Protein AF-A0A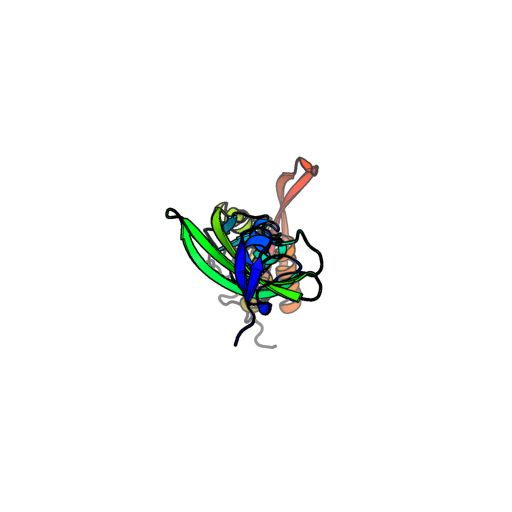2H9L4Y7-F1 (afdb_monomer_lite)

Structure (mmCIF, N/CA/C/O backbone):
data_AF-A0A2H9L4Y7-F1
#
_entry.id   AF-A0A2H9L4Y7-F1
#
loop_
_atom_site.group_PDB
_atom_site.id
_atom_site.type_symbol
_atom_site.label_atom_id
_atom_site.label_alt_id
_atom_site.label_comp_id
_atom_site.label_asym_id
_atom_site.label_entity_id
_atom_site.label_seq_id
_atom_site.pdbx_PDB_ins_code
_atom_site.Cartn_x
_atom_site.Ca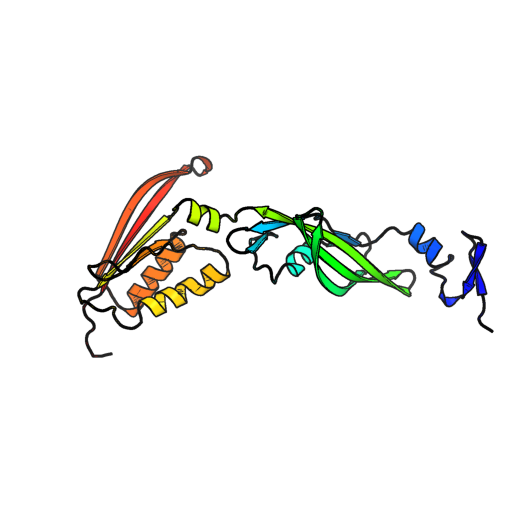rtn_y
_atom_site.Cartn_z
_atom_site.occupancy
_atom_site.B_iso_or_equiv
_atom_site.auth_seq_id
_atom_site.auth_comp_id
_atom_site.auth_asym_id
_atom_site.auth_atom_id
_atom_site.pdbx_PDB_model_num
ATOM 1 N N . MET A 1 1 ? 30.741 -22.843 -44.529 1.00 59.88 1 MET A N 1
ATOM 2 C CA . MET A 1 1 ? 31.015 -21.386 -44.578 1.00 59.88 1 MET A CA 1
ATOM 3 C C . MET A 1 1 ? 29.769 -20.629 -44.146 1.00 59.88 1 MET A C 1
ATOM 5 O O . MET A 1 1 ? 28.699 -20.921 -44.660 1.00 59.88 1 MET A O 1
ATOM 9 N N . VAL A 1 2 ? 29.876 -19.690 -43.203 1.00 67.56 2 VAL A N 1
ATOM 10 C CA . VAL A 1 2 ? 28.737 -18.842 -42.809 1.00 67.56 2 VAL A CA 1
ATOM 11 C C . VAL A 1 2 ? 28.641 -17.668 -43.782 1.00 67.56 2 VAL A C 1
ATOM 13 O O . VAL A 1 2 ? 29.584 -16.885 -43.880 1.00 67.56 2 VAL A O 1
ATOM 16 N N . LEU A 1 3 ? 27.518 -17.545 -44.498 1.00 79.19 3 LEU A N 1
ATOM 17 C CA . LEU A 1 3 ? 27.291 -16.465 -45.461 1.00 79.19 3 LEU A CA 1
ATOM 18 C C . LEU A 1 3 ? 27.195 -15.113 -44.732 1.00 79.19 3 LEU A C 1
ATOM 20 O O . LEU A 1 3 ? 26.250 -14.864 -43.973 1.00 79.19 3 LEU A O 1
ATOM 24 N N . LYS A 1 4 ? 28.181 -14.244 -44.968 1.00 85.94 4 LYS A N 1
ATOM 25 C CA . LYS A 1 4 ? 28.197 -12.860 -44.483 1.00 85.94 4 LYS A CA 1
ATOM 26 C C . LYS A 1 4 ? 27.732 -11.916 -45.590 1.00 85.94 4 LYS A C 1
ATOM 28 O O . LYS A 1 4 ? 28.117 -12.076 -46.742 1.00 85.94 4 LYS A O 1
ATOM 33 N N . LEU A 1 5 ? 26.912 -10.937 -45.227 1.00 88.19 5 LEU A N 1
ATOM 34 C CA . LEU A 1 5 ? 26.412 -9.881 -46.102 1.00 88.19 5 LEU A CA 1
ATOM 35 C C . LEU A 1 5 ? 26.849 -8.523 -45.549 1.00 88.19 5 LEU A C 1
ATOM 37 O O . LEU A 1 5 ? 26.953 -8.338 -44.334 1.00 88.19 5 LEU A O 1
ATOM 41 N N . MET A 1 6 ? 27.102 -7.570 -46.441 1.00 92.38 6 MET A N 1
ATOM 42 C CA . MET A 1 6 ? 27.439 -6.201 -46.063 1.00 92.38 6 MET A CA 1
ATOM 43 C C . MET A 1 6 ? 26.166 -5.423 -45.702 1.00 92.38 6 MET A C 1
ATOM 45 O O . MET A 1 6 ? 25.192 -5.430 -46.450 1.00 92.38 6 MET A O 1
ATOM 49 N N . CYS A 1 7 ? 26.158 -4.756 -44.547 1.00 91.88 7 CYS A N 1
ATOM 50 C CA . CYS A 1 7 ? 25.057 -3.884 -44.146 1.00 91.88 7 CYS A CA 1
ATOM 51 C C . CYS A 1 7 ? 25.077 -2.583 -44.971 1.00 91.88 7 CYS A C 1
ATOM 53 O O . CYS A 1 7 ? 26.073 -1.862 -44.896 1.00 91.88 7 CYS A O 1
ATOM 55 N N . PRO A 1 8 ? 23.987 -2.206 -45.666 1.00 91.88 8 PRO A N 1
ATOM 56 C CA . PRO A 1 8 ? 23.965 -1.006 -46.508 1.00 91.88 8 PRO A CA 1
ATOM 57 C C . PRO A 1 8 ? 24.024 0.312 -45.717 1.00 91.88 8 PRO A C 1
ATOM 59 O O . PRO A 1 8 ? 24.342 1.344 -46.293 1.00 91.88 8 PRO A O 1
ATOM 62 N N . LYS A 1 9 ? 23.734 0.302 -44.405 1.00 90.88 9 LYS A N 1
ATOM 63 C CA . LYS A 1 9 ? 23.772 1.511 -43.558 1.00 90.88 9 LYS A CA 1
ATOM 64 C C . LYS A 1 9 ? 25.165 1.799 -42.983 1.00 90.88 9 LYS A C 1
ATOM 66 O O . LYS A 1 9 ? 25.545 2.955 -42.879 1.00 90.88 9 LYS A O 1
ATOM 71 N N . CYS A 1 10 ? 25.907 0.771 -42.561 1.00 92.38 10 CYS A N 1
ATOM 72 C CA . CYS A 1 10 ? 27.187 0.944 -41.851 1.00 92.38 10 CYS A CA 1
ATOM 73 C C . CYS A 1 10 ? 28.389 0.244 -42.496 1.00 92.38 10 CYS A C 1
ATOM 75 O O . CYS A 1 10 ? 29.476 0.281 -41.928 1.00 92.38 10 CYS A O 1
ATOM 77 N N . GLY A 1 11 ? 28.202 -0.468 -43.611 1.00 90.69 11 GLY A N 1
ATOM 78 C CA . GLY A 1 11 ? 29.273 -1.167 -44.330 1.00 90.69 11 GLY A CA 1
ATOM 79 C C . GLY A 1 11 ? 29.831 -2.426 -43.647 1.00 90.69 11 GLY A C 1
ATOM 80 O O . GLY A 1 11 ? 30.666 -3.113 -44.229 1.00 90.69 11 GLY A O 1
ATOM 81 N N . ARG A 1 12 ? 29.386 -2.789 -42.433 1.00 91.50 12 ARG A N 1
ATOM 82 C CA . ARG A 1 12 ? 29.893 -3.988 -41.731 1.00 91.50 12 ARG A CA 1
ATOM 83 C C . ARG A 1 12 ? 29.440 -5.277 -42.418 1.00 91.50 12 ARG A C 1
ATOM 85 O O . ARG A 1 12 ? 28.258 -5.426 -42.727 1.00 91.50 12 ARG A O 1
ATOM 92 N N . GLN A 1 13 ? 30.348 -6.242 -42.564 1.00 92.25 13 GLN A N 1
ATOM 93 C CA . GLN A 1 13 ? 30.015 -7.610 -42.967 1.00 92.25 13 GLN A CA 1
ATOM 94 C C . GLN A 1 13 ? 29.530 -8.419 -41.758 1.00 92.25 13 GLN A C 1
ATOM 96 O O . GLN A 1 13 ? 30.311 -8.750 -40.866 1.00 92.25 13 GLN A O 1
ATOM 101 N N . VAL A 1 14 ? 28.245 -8.762 -41.731 1.00 91.00 14 VAL A N 1
ATOM 102 C CA . VAL A 1 14 ? 27.623 -9.548 -40.653 1.00 91.00 14 VAL A CA 1
ATOM 103 C C . VAL A 1 14 ? 26.923 -10.773 -41.225 1.00 91.00 14 VAL A C 1
ATOM 105 O O . VAL A 1 14 ? 26.661 -10.844 -42.426 1.00 91.00 14 VAL A O 1
ATOM 108 N N . LYS A 1 15 ? 26.632 -11.772 -40.394 1.00 89.81 15 LYS A N 1
ATOM 109 C CA . LYS A 1 15 ? 25.947 -12.975 -40.870 1.00 89.81 15 LYS A CA 1
ATOM 110 C C . LYS A 1 15 ? 24.531 -12.628 -41.329 1.00 89.81 15 LYS A C 1
ATOM 112 O O . LYS A 1 15 ? 23.884 -11.767 -40.739 1.00 89.81 15 LYS A O 1
ATOM 117 N N . LYS A 1 16 ? 24.011 -13.336 -42.338 1.00 83.81 16 LYS A N 1
ATOM 118 C CA . LYS A 1 16 ? 22.632 -13.133 -42.833 1.00 83.81 16 LYS A CA 1
ATOM 119 C C . LYS A 1 16 ? 21.568 -13.250 -41.724 1.00 83.81 16 LYS A C 1
ATOM 121 O O . LYS A 1 16 ? 20.553 -12.561 -41.776 1.00 83.81 16 LYS A O 1
ATOM 126 N N . GLU A 1 17 ? 21.805 -14.087 -40.714 1.00 84.00 17 GLU A N 1
ATOM 127 C CA . GLU A 1 17 ? 20.931 -14.256 -39.541 1.00 84.00 17 GLU A CA 1
ATOM 128 C C . GLU A 1 17 ? 20.825 -12.997 -38.658 1.00 84.00 17 GLU A C 1
ATOM 130 O O . GLU A 1 17 ? 19.756 -12.735 -38.106 1.00 84.00 17 GLU A O 1
ATOM 135 N N . ASP A 1 18 ? 21.870 -12.163 -38.623 1.00 85.56 18 ASP A N 1
ATOM 136 C CA . ASP A 1 18 ? 21.944 -10.933 -37.819 1.00 85.56 18 ASP A CA 1
ATOM 137 C C . ASP A 1 18 ? 21.283 -9.716 -38.496 1.00 85.56 18 ASP A C 1
ATOM 139 O O . ASP A 1 18 ? 21.321 -8.598 -37.969 1.00 85.56 18 ASP A O 1
ATOM 143 N N . PHE A 1 19 ? 20.680 -9.903 -39.673 1.00 85.75 19 PHE A N 1
ATOM 144 C CA . PHE A 1 19 ? 19.902 -8.865 -40.345 1.00 85.75 19 PHE A CA 1
ATOM 145 C C . PHE A 1 19 ? 18.467 -8.806 -39.811 1.00 85.75 19 PHE A C 1
ATOM 147 O O . PHE A 1 19 ? 17.731 -9.802 -39.793 1.00 85.75 19 PHE A O 1
ATOM 154 N N . LEU A 1 20 ? 18.035 -7.599 -39.447 1.00 80.88 20 LEU A N 1
ATOM 155 C CA . LEU A 1 20 ? 16.651 -7.267 -39.121 1.00 80.88 20 LEU A CA 1
ATOM 156 C C . LEU A 1 20 ? 16.091 -6.425 -40.273 1.00 80.88 20 LEU A C 1
ATOM 158 O O . LEU A 1 20 ? 16.377 -5.237 -40.404 1.00 80.88 20 LEU A O 1
ATOM 162 N N . GLY A 1 21 ? 15.343 -7.075 -41.169 1.00 81.94 21 GLY A N 1
ATOM 163 C CA . GLY A 1 21 ? 14.915 -6.466 -42.427 1.00 81.94 21 GLY A CA 1
ATOM 164 C C . GLY A 1 21 ? 16.099 -6.250 -43.375 1.00 81.94 21 GLY A C 1
ATOM 165 O O . GLY A 1 21 ? 16.760 -7.210 -43.764 1.00 81.94 21 GLY A O 1
ATOM 166 N N . LYS A 1 22 ? 16.353 -4.991 -43.754 1.00 86.75 22 LYS A N 1
ATOM 167 C CA . LYS A 1 22 ? 17.385 -4.606 -44.739 1.00 86.75 22 LYS A CA 1
ATOM 168 C C . LYS A 1 22 ? 18.723 -4.176 -44.119 1.00 86.75 22 LYS A C 1
ATOM 170 O O . LYS A 1 22 ? 19.672 -3.918 -44.852 1.00 86.75 22 LYS A O 1
ATOM 175 N N . VAL A 1 23 ? 18.815 -4.083 -42.792 1.00 89.62 23 VAL A N 1
ATOM 176 C CA . VAL A 1 23 ? 20.011 -3.601 -42.078 1.00 89.62 23 VAL A CA 1
ATOM 177 C C . VAL A 1 23 ? 20.458 -4.598 -41.008 1.00 89.62 23 VAL A C 1
ATOM 179 O O . VAL A 1 23 ? 19.687 -5.461 -40.582 1.00 89.62 23 VAL A O 1
ATOM 182 N N . CYS A 1 24 ? 21.712 -4.499 -40.563 1.00 89.12 24 CYS A N 1
ATOM 183 C CA . CYS A 1 24 ? 22.196 -5.301 -39.441 1.00 89.12 24 CYS A CA 1
ATOM 184 C C . CYS A 1 24 ? 21.508 -4.898 -38.126 1.00 89.12 24 CYS A C 1
ATOM 186 O O . CYS A 1 24 ? 21.062 -3.759 -37.972 1.00 89.12 24 CYS A O 1
ATOM 188 N N . LYS A 1 25 ? 21.476 -5.817 -37.155 1.00 84.62 25 LYS A N 1
ATOM 189 C CA . LYS A 1 25 ? 20.877 -5.614 -35.827 1.00 84.62 25 LYS A CA 1
ATOM 190 C C . LYS A 1 25 ? 21.293 -4.303 -35.144 1.00 84.62 25 LYS A C 1
ATOM 192 O O . LYS A 1 25 ? 20.433 -3.593 -34.641 1.00 84.62 25 LYS A O 1
ATOM 197 N N . VAL A 1 26 ? 22.581 -3.955 -35.180 1.00 85.56 26 VAL A N 1
ATOM 198 C CA . VAL A 1 26 ? 23.100 -2.720 -34.556 1.00 85.56 26 VAL A CA 1
ATOM 199 C C . VAL A 1 26 ? 22.461 -1.480 -35.183 1.00 85.56 26 VAL A C 1
ATOM 201 O O . VAL A 1 26 ? 21.908 -0.629 -34.498 1.00 85.56 26 VAL A O 1
ATOM 204 N N . CYS A 1 27 ? 22.478 -1.413 -36.513 1.00 87.25 27 CYS A N 1
ATOM 205 C CA . CYS A 1 27 ? 21.907 -0.302 -37.264 1.00 87.25 27 CYS A CA 1
ATOM 206 C C . CYS A 1 27 ? 20.395 -0.173 -37.100 1.00 87.25 27 CYS A C 1
ATOM 208 O O . CYS A 1 27 ? 19.878 0.947 -37.144 1.00 87.25 27 CYS A O 1
ATOM 210 N N . PHE A 1 28 ? 19.716 -1.311 -36.940 1.00 86.75 28 PHE A N 1
ATOM 211 C CA . PHE A 1 28 ? 18.298 -1.379 -36.632 1.00 86.75 28 PHE A CA 1
ATOM 212 C C . PHE A 1 28 ? 18.005 -0.796 -35.245 1.00 86.75 28 PHE A C 1
ATOM 214 O O . PHE A 1 28 ? 17.124 0.047 -35.123 1.00 86.75 28 PHE A O 1
ATOM 221 N N . GLU A 1 29 ? 18.749 -1.200 -34.214 1.00 81.38 29 GLU A N 1
ATOM 222 C CA . GLU A 1 29 ? 18.569 -0.720 -32.836 1.00 81.38 29 GLU A CA 1
ATOM 223 C C . GLU A 1 29 ? 18.829 0.787 -32.698 1.00 81.38 29 GLU A C 1
ATOM 225 O O . GLU A 1 29 ? 18.088 1.464 -31.995 1.00 81.38 29 GLU A O 1
ATOM 230 N N . GLU A 1 30 ? 19.804 1.338 -33.427 1.00 82.94 30 GLU A N 1
ATOM 231 C CA . GLU A 1 30 ? 20.045 2.791 -33.478 1.00 82.94 30 GLU A CA 1
ATOM 232 C C . GLU A 1 30 ? 18.869 3.580 -34.077 1.00 82.94 30 GLU A C 1
ATOM 234 O O . GLU A 1 30 ? 18.618 4.714 -33.685 1.00 82.94 30 GLU A O 1
ATOM 239 N N . GLN A 1 31 ? 18.170 3.007 -35.063 1.00 81.12 31 GLN A N 1
ATOM 240 C CA . GLN A 1 31 ? 17.032 3.653 -35.734 1.00 81.12 31 GLN A CA 1
ATOM 241 C C . GLN A 1 31 ? 15.705 3.434 -35.006 1.00 81.12 31 GLN A C 1
ATOM 243 O O . GLN A 1 31 ? 14.739 4.143 -35.270 1.00 81.12 31 GLN A O 1
ATOM 248 N N . ASN A 1 32 ? 15.645 2.441 -34.121 1.00 76.31 32 ASN A N 1
ATOM 249 C CA . ASN A 1 32 ? 14.432 2.032 -33.430 1.00 76.31 32 ASN A CA 1
ATOM 250 C C . ASN A 1 32 ? 14.660 2.188 -31.922 1.00 76.31 32 ASN A C 1
ATOM 252 O O . ASN A 1 32 ? 15.110 1.229 -31.278 1.00 76.31 32 ASN A O 1
ATOM 256 N N . PRO A 1 33 ? 14.372 3.383 -31.361 1.00 74.06 33 PRO A N 1
ATOM 257 C CA . PRO A 1 33 ? 14.556 3.647 -29.942 1.00 74.06 33 PRO A CA 1
ATOM 258 C C . PRO A 1 33 ? 13.763 2.657 -29.090 1.00 74.06 33 PRO A C 1
ATOM 260 O O . PRO A 1 33 ? 12.850 1.976 -29.562 1.00 74.06 33 PRO A O 1
ATOM 263 N N . GLU A 1 34 ? 14.150 2.559 -27.821 1.00 81.94 34 GLU A N 1
ATOM 264 C CA . GLU A 1 34 ? 13.611 1.570 -26.899 1.00 81.94 34 GLU A CA 1
ATOM 265 C C . GLU A 1 34 ? 12.068 1.602 -26.873 1.00 81.94 34 GLU A C 1
ATOM 267 O O . GLU A 1 34 ? 11.484 2.612 -26.473 1.00 81.94 34 GLU A O 1
ATOM 272 N N . PRO A 1 35 ? 11.388 0.517 -27.304 1.00 84.38 35 PRO A N 1
ATOM 273 C CA . PRO A 1 35 ? 9.936 0.524 -27.473 1.00 84.38 35 PRO A CA 1
ATOM 274 C C . PRO A 1 35 ? 9.186 0.480 -26.141 1.00 84.38 35 PRO A C 1
ATOM 276 O O . PRO A 1 35 ? 7.972 0.669 -26.099 1.00 84.38 35 PRO A O 1
ATOM 279 N N . MET A 1 36 ? 9.904 0.206 -25.054 1.00 88.75 36 MET A N 1
ATOM 280 C CA . MET A 1 36 ? 9.388 0.174 -23.702 1.00 88.75 36 MET A CA 1
ATOM 281 C C . MET A 1 36 ? 9.935 1.354 -22.902 1.00 88.75 36 MET A C 1
ATOM 283 O O . MET A 1 36 ? 11.140 1.572 -22.813 1.00 88.75 36 MET A O 1
ATOM 287 N N . THR A 1 37 ? 9.042 2.078 -22.241 1.00 91.50 37 THR A N 1
ATOM 288 C CA . THR A 1 37 ? 9.410 3.101 -21.263 1.00 91.50 37 THR A CA 1
ATOM 289 C C . THR A 1 37 ? 8.683 2.859 -19.947 1.00 91.50 37 THR A C 1
ATOM 291 O O . THR A 1 37 ? 7.734 2.078 -19.858 1.00 91.50 37 THR A O 1
ATOM 294 N N . LEU A 1 38 ? 9.152 3.522 -18.892 1.00 93.31 38 LEU A N 1
ATOM 295 C CA . LEU A 1 38 ? 8.533 3.468 -17.575 1.00 93.31 38 LEU A CA 1
ATOM 296 C C . LEU A 1 38 ? 8.211 4.890 -17.112 1.00 93.31 38 LEU A C 1
ATOM 298 O O . LEU A 1 38 ? 9.133 5.690 -16.928 1.00 93.31 38 LEU A O 1
ATOM 302 N N . LYS A 1 39 ? 6.923 5.184 -16.893 1.00 93.81 39 LYS A N 1
ATOM 303 C CA . LYS A 1 39 ? 6.385 6.519 -16.546 1.00 93.81 39 LYS A CA 1
ATOM 304 C C . LYS A 1 39 ? 6.829 7.076 -15.195 1.00 93.81 39 LYS A C 1
ATOM 306 O O . LYS A 1 39 ? 6.627 8.251 -14.913 1.00 93.81 39 LYS A O 1
ATOM 311 N N . ILE A 1 40 ? 7.436 6.246 -14.357 1.00 94.31 40 ILE A N 1
ATOM 312 C CA . ILE A 1 40 ? 7.889 6.619 -13.018 1.00 94.31 40 ILE A CA 1
ATOM 313 C C . ILE A 1 40 ? 9.410 6.616 -12.943 1.00 94.31 40 ILE A C 1
ATOM 315 O O . ILE A 1 40 ? 10.086 5.824 -13.604 1.00 94.31 40 ILE A O 1
ATOM 319 N N . SER A 1 41 ? 9.951 7.511 -12.124 1.00 94.06 41 SER A N 1
ATOM 320 C CA . SER A 1 41 ? 11.366 7.555 -11.727 1.00 94.06 41 SER A CA 1
ATOM 321 C C . SER A 1 41 ? 11.565 7.243 -10.241 1.00 94.06 41 SER A C 1
ATOM 323 O O . SER A 1 41 ? 12.682 6.978 -9.800 1.00 94.06 41 SER A O 1
ATOM 325 N N . SER A 1 42 ? 10.483 7.257 -9.459 1.00 95.69 42 SER A N 1
ATOM 326 C CA . SER A 1 42 ? 10.505 6.947 -8.036 1.00 95.69 42 SER A CA 1
ATOM 327 C C . SER A 1 42 ? 9.193 6.320 -7.578 1.00 95.69 42 SER A C 1
ATOM 329 O O . SER A 1 42 ? 8.151 6.516 -8.203 1.00 95.69 42 SER A O 1
ATOM 331 N N . ILE A 1 43 ? 9.261 5.570 -6.482 1.00 97.12 43 ILE A N 1
ATOM 332 C CA . ILE A 1 43 ? 8.126 4.949 -5.803 1.00 97.12 43 ILE A CA 1
ATOM 333 C C . ILE A 1 43 ? 8.111 5.482 -4.365 1.00 97.12 43 ILE A C 1
ATOM 335 O O . ILE A 1 43 ? 9.116 5.339 -3.663 1.00 97.12 43 ILE A O 1
ATOM 339 N N . PRO A 1 44 ? 7.021 6.113 -3.896 1.00 97.06 44 PRO A N 1
ATOM 340 C CA . PRO A 1 44 ? 6.937 6.554 -2.511 1.00 97.06 44 PRO A CA 1
ATOM 341 C C . PRO A 1 44 ? 6.974 5.362 -1.546 1.00 97.06 44 PRO A C 1
ATOM 343 O O . PRO A 1 44 ? 6.254 4.387 -1.748 1.00 97.06 44 PRO A O 1
ATOM 346 N N . LEU A 1 45 ? 7.784 5.460 -0.492 1.00 95.81 45 LEU A N 1
ATOM 347 C CA . LEU A 1 45 ? 7.977 4.454 0.552 1.00 95.81 45 LEU A CA 1
ATOM 348 C C . LEU A 1 45 ? 7.638 5.059 1.916 1.00 95.81 45 LEU A C 1
ATOM 350 O O . LEU A 1 45 ? 8.218 6.068 2.320 1.00 95.81 45 LEU A O 1
ATOM 354 N N . CYS A 1 46 ? 6.726 4.428 2.652 1.00 93.88 46 CYS A N 1
ATOM 355 C CA . CYS A 1 46 ? 6.412 4.836 4.011 1.00 93.88 46 CYS A CA 1
ATOM 356 C C . CYS A 1 46 ? 7.543 4.439 4.967 1.00 93.88 46 CYS A C 1
ATOM 358 O O . CYS A 1 46 ? 7.809 3.252 5.140 1.00 93.88 46 CYS A O 1
ATOM 360 N N . THR A 1 47 ? 8.128 5.401 5.677 1.00 91.94 47 THR A N 1
ATOM 361 C CA . THR A 1 47 ? 9.214 5.139 6.640 1.00 91.94 47 THR A CA 1
ATOM 362 C C . THR A 1 47 ? 8.764 4.385 7.891 1.00 91.94 47 THR A C 1
ATOM 364 O O . THR A 1 47 ? 9.580 3.738 8.530 1.00 91.94 47 THR A O 1
ATOM 367 N N . ASN A 1 48 ? 7.473 4.439 8.233 1.00 88.00 48 ASN A N 1
ATOM 368 C CA . ASN A 1 48 ? 6.953 3.811 9.455 1.00 88.00 48 ASN A CA 1
ATOM 369 C C . ASN A 1 48 ? 6.513 2.346 9.271 1.00 88.00 48 ASN A C 1
ATOM 371 O O . ASN A 1 48 ? 6.706 1.547 10.174 1.00 88.00 48 ASN A O 1
ATOM 375 N N . CYS A 1 49 ? 5.899 1.991 8.135 1.00 84.94 49 CYS A N 1
ATOM 376 C CA . CYS A 1 49 ? 5.366 0.638 7.894 1.00 84.94 49 CYS A CA 1
ATOM 377 C C . CYS A 1 49 ? 5.959 -0.061 6.661 1.00 84.94 49 CYS A C 1
ATOM 379 O O . CYS A 1 49 ? 5.551 -1.171 6.332 1.00 84.94 49 CYS A O 1
ATOM 381 N N . GLY A 1 50 ? 6.862 0.589 5.919 1.00 90.06 50 GLY A N 1
ATOM 382 C CA . GLY A 1 50 ? 7.516 0.006 4.744 1.00 90.06 50 GLY A CA 1
ATOM 383 C C . GLY A 1 50 ? 6.618 -0.215 3.520 1.00 90.06 50 GLY A C 1
ATOM 384 O O . GLY A 1 50 ? 7.103 -0.706 2.502 1.00 90.06 50 GLY A O 1
ATOM 385 N N . LYS A 1 51 ? 5.326 0.141 3.575 1.00 91.69 51 LYS A N 1
ATOM 386 C CA . LYS A 1 51 ? 4.428 0.082 2.408 1.00 91.69 51 LYS A CA 1
ATOM 387 C C . LYS A 1 51 ? 4.835 1.103 1.346 1.00 91.69 51 LYS A C 1
ATOM 389 O O . LYS A 1 51 ? 5.389 2.157 1.662 1.00 91.69 51 LYS A O 1
ATOM 394 N N . ILE A 1 52 ? 4.521 0.796 0.094 1.00 95.44 52 ILE A N 1
ATOM 395 C CA . ILE A 1 52 ? 4.815 1.630 -1.074 1.00 95.44 52 ILE A CA 1
ATOM 396 C C . ILE A 1 52 ? 3.531 2.186 -1.685 1.00 95.44 52 ILE A C 1
ATOM 398 O O . ILE A 1 52 ? 2.459 1.619 -1.484 1.00 95.44 52 ILE A O 1
ATOM 402 N N . TYR A 1 53 ? 3.623 3.278 -2.440 1.00 94.44 53 TYR A N 1
ATOM 403 C CA . TYR A 1 53 ? 2.465 3.866 -3.113 1.00 94.44 53 TYR A CA 1
ATOM 404 C C . TYR A 1 53 ? 2.477 3.607 -4.626 1.00 94.44 53 TYR A C 1
ATOM 406 O O . TYR A 1 53 ? 3.452 3.926 -5.306 1.00 94.44 53 TYR A O 1
ATOM 414 N N . GLY A 1 54 ? 1.374 3.053 -5.136 1.00 91.25 54 GLY A N 1
ATOM 415 C CA . GLY A 1 54 ? 1.044 2.974 -6.562 1.00 91.25 54 GLY A CA 1
ATOM 416 C C . GLY A 1 54 ? -0.225 3.775 -6.859 1.00 91.25 54 GLY A C 1
ATOM 417 O O . GLY A 1 54 ? -0.214 4.997 -6.803 1.00 91.25 54 GLY A O 1
ATOM 418 N N . HIS A 1 55 ? -1.337 3.086 -7.128 1.00 89.12 55 HIS A N 1
ATOM 419 C CA . HIS A 1 55 ? -2.683 3.689 -7.123 1.00 89.12 55 HIS A CA 1
ATOM 420 C C . HIS A 1 55 ? -3.289 3.758 -5.706 1.00 89.12 55 HIS A C 1
ATOM 422 O O . HIS A 1 55 ? -4.195 4.540 -5.439 1.00 89.12 55 HIS A O 1
ATOM 428 N N . LYS A 1 56 ? -2.782 2.919 -4.798 1.00 89.81 56 LYS A N 1
ATOM 429 C CA . LYS A 1 56 ? -3.078 2.886 -3.363 1.00 89.81 56 LYS A CA 1
ATOM 430 C C . LYS A 1 56 ? -1.809 2.495 -2.601 1.00 89.81 56 LYS A C 1
ATOM 432 O O . LYS A 1 56 ? -0.785 2.183 -3.215 1.00 89.81 56 LYS A O 1
ATOM 437 N N . TRP A 1 57 ? -1.861 2.522 -1.272 1.00 90.44 57 TRP A N 1
ATOM 438 C CA . TRP A 1 57 ? -0.772 2.017 -0.434 1.00 90.44 57 TRP A CA 1
ATOM 439 C C . TRP A 1 57 ? -0.775 0.490 -0.434 1.00 90.44 57 TRP A C 1
ATOM 441 O O . TRP A 1 57 ? -1.772 -0.121 -0.066 1.00 90.44 57 TRP A O 1
ATOM 451 N N . LEU A 1 58 ? 0.335 -0.116 -0.845 1.00 90.75 58 LEU A N 1
ATOM 452 C CA . LEU A 1 58 ? 0.475 -1.555 -1.046 1.00 90.75 58 LEU A CA 1
ATOM 453 C C . LEU A 1 58 ? 1.639 -2.118 -0.221 1.00 90.75 58 LEU A C 1
ATOM 455 O O . LEU A 1 58 ? 2.629 -1.415 0.020 1.00 90.75 58 LEU A O 1
ATOM 459 N N . PRO A 1 59 ? 1.576 -3.395 0.190 1.00 90.19 59 PRO A N 1
ATOM 460 C CA . PRO A 1 59 ? 2.738 -4.101 0.716 1.00 90.19 59 PRO A CA 1
ATOM 461 C C . PRO A 1 59 ? 3.933 -4.020 -0.247 1.00 90.19 59 PRO A C 1
ATOM 463 O O . PRO A 1 59 ? 3.768 -4.175 -1.455 1.00 90.19 59 PRO A O 1
ATOM 466 N N . ARG A 1 60 ? 5.159 -3.861 0.273 1.00 90.31 60 ARG A N 1
ATOM 467 C CA . ARG A 1 60 ? 6.378 -3.753 -0.559 1.00 90.31 60 ARG A CA 1
ATOM 468 C C . ARG A 1 60 ? 6.578 -4.942 -1.507 1.00 90.31 60 ARG A C 1
ATOM 470 O O . ARG A 1 60 ? 7.094 -4.759 -2.603 1.00 90.31 60 ARG A O 1
ATOM 477 N N . LYS A 1 61 ? 6.111 -6.140 -1.135 1.00 90.88 61 LYS A N 1
ATOM 478 C CA . LYS A 1 61 ? 6.130 -7.339 -1.997 1.00 90.88 61 LYS A CA 1
ATOM 479 C C . LYS A 1 61 ? 5.393 -7.158 -3.337 1.00 90.88 61 LYS A C 1
ATOM 481 O O . LYS A 1 61 ? 5.707 -7.856 -4.290 1.00 90.88 61 LYS A O 1
ATOM 486 N N . GLN A 1 62 ? 4.465 -6.203 -3.429 1.00 94.06 62 GLN A N 1
ATOM 487 C CA . GLN A 1 62 ? 3.704 -5.873 -4.644 1.00 94.06 62 GLN A CA 1
ATOM 488 C C . GLN A 1 62 ? 4.360 -4.763 -5.483 1.00 94.06 62 GLN A C 1
ATOM 490 O O . GLN A 1 62 ? 3.729 -4.153 -6.342 1.00 94.06 62 GLN A O 1
ATOM 495 N N . ILE A 1 63 ? 5.644 -4.471 -5.266 1.00 95.69 63 ILE A N 1
ATOM 496 C CA . ILE A 1 63 ? 6.370 -3.451 -6.035 1.00 95.69 63 ILE A CA 1
ATOM 497 C C . ILE A 1 63 ? 6.352 -3.703 -7.546 1.00 95.69 63 ILE A C 1
ATOM 499 O O . ILE A 1 63 ? 6.324 -2.751 -8.326 1.00 95.69 63 ILE A O 1
ATOM 503 N N . TRP A 1 64 ? 6.306 -4.969 -7.969 1.00 96.19 64 TRP A N 1
ATOM 504 C CA . TRP A 1 64 ? 6.170 -5.304 -9.380 1.00 96.19 64 TRP A CA 1
ATOM 505 C C . TRP A 1 64 ? 4.850 -4.802 -9.964 1.00 96.19 64 TRP A C 1
ATOM 507 O O . TRP A 1 64 ? 4.862 -4.278 -11.071 1.00 96.19 64 TRP A O 1
ATOM 517 N N . ASP A 1 65 ? 3.743 -4.868 -9.224 1.00 95.56 65 ASP A N 1
ATOM 518 C CA . ASP A 1 65 ? 2.442 -4.393 -9.707 1.00 95.56 65 ASP A CA 1
ATOM 519 C C . ASP A 1 65 ? 2.474 -2.884 -9.975 1.00 95.56 65 ASP A C 1
ATOM 521 O O . ASP A 1 65 ? 1.955 -2.417 -10.990 1.00 95.56 65 ASP A O 1
ATOM 525 N N . VAL A 1 66 ? 3.173 -2.131 -9.115 1.00 96.25 66 VAL A N 1
ATOM 526 C CA . VAL A 1 66 ? 3.409 -0.689 -9.289 1.00 96.25 66 VAL A CA 1
ATOM 527 C C . VAL A 1 66 ? 4.272 -0.409 -10.520 1.00 96.25 66 VAL A C 1
ATOM 529 O O . VAL A 1 66 ? 3.977 0.505 -11.287 1.00 96.25 66 VAL A O 1
ATOM 532 N N . ILE A 1 67 ? 5.342 -1.178 -10.737 1.00 96.50 67 ILE A N 1
ATOM 533 C CA . ILE A 1 67 ? 6.205 -1.013 -11.916 1.00 96.50 67 ILE A CA 1
ATOM 534 C C . ILE A 1 67 ? 5.422 -1.363 -13.184 1.00 96.50 67 ILE A C 1
ATOM 536 O O . ILE A 1 67 ? 5.379 -0.564 -14.117 1.00 96.50 67 ILE A O 1
ATOM 540 N N . LYS A 1 68 ? 4.753 -2.519 -13.194 1.00 94.88 68 LYS A N 1
ATOM 541 C CA . LYS A 1 68 ? 3.989 -3.053 -14.322 1.00 94.88 68 LYS A CA 1
ATOM 542 C C . LYS A 1 68 ? 2.897 -2.092 -14.780 1.00 94.88 68 LYS A C 1
ATOM 544 O O . LYS A 1 68 ? 2.773 -1.865 -15.979 1.00 94.88 68 LYS A O 1
ATOM 549 N N . SER A 1 69 ? 2.157 -1.477 -13.853 1.00 94.19 69 SER A N 1
ATOM 550 C CA . SER A 1 69 ? 1.102 -0.510 -14.191 1.00 94.19 69 SER A CA 1
ATOM 551 C C . SER A 1 69 ? 1.625 0.796 -14.803 1.00 94.19 69 SER A C 1
ATOM 553 O O . SER A 1 69 ? 0.839 1.589 -15.310 1.00 94.19 69 SER A O 1
ATOM 555 N N . ASN A 1 70 ? 2.934 1.052 -14.727 1.00 94.88 70 ASN A N 1
ATOM 556 C CA . ASN A 1 70 ? 3.578 2.255 -15.258 1.00 94.88 70 ASN A CA 1
ATOM 557 C C . ASN A 1 70 ? 4.386 1.998 -16.536 1.00 94.88 70 ASN A C 1
ATOM 559 O O . ASN A 1 70 ? 5.027 2.923 -17.048 1.00 94.88 70 ASN A O 1
ATOM 563 N N . ILE A 1 71 ? 4.384 0.761 -17.037 1.00 93.19 71 ILE A N 1
ATOM 564 C CA . ILE A 1 71 ? 5.023 0.415 -18.302 1.00 93.19 71 ILE A CA 1
ATOM 565 C C . ILE A 1 71 ? 4.220 1.037 -19.447 1.00 93.19 71 ILE A C 1
ATOM 567 O O . ILE A 1 71 ? 2.995 0.936 -19.489 1.00 93.19 71 ILE A O 1
ATOM 571 N N . GLN A 1 72 ? 4.919 1.665 -20.389 1.00 89.44 72 GLN A N 1
ATOM 572 C CA . GLN A 1 72 ? 4.348 2.105 -21.655 1.00 89.44 72 GLN A CA 1
ATOM 573 C C . GLN A 1 72 ? 5.083 1.493 -22.825 1.00 89.44 72 GLN A C 1
ATOM 575 O O . GLN A 1 72 ? 6.310 1.386 -22.815 1.00 89.44 72 GLN A O 1
ATOM 580 N N . PHE A 1 73 ? 4.309 1.174 -23.853 1.00 84.69 73 PHE A N 1
ATOM 581 C CA . PHE A 1 73 ? 4.810 0.653 -25.107 1.00 84.69 73 PHE A CA 1
ATOM 582 C C . PHE A 1 73 ? 4.537 1.667 -26.211 1.00 84.69 73 PHE A C 1
ATOM 584 O O . PHE A 1 73 ? 3.434 2.203 -26.298 1.00 84.69 73 PHE A O 1
ATOM 591 N N . SER A 1 74 ? 5.548 1.945 -27.027 1.00 79.44 74 SER A N 1
ATOM 592 C CA . SER A 1 74 ? 5.408 2.750 -28.246 1.00 79.44 74 SER A CA 1
ATOM 593 C C . SER A 1 74 ? 5.085 1.901 -29.478 1.00 79.44 74 SER A C 1
ATOM 595 O O . SER A 1 74 ? 4.894 2.447 -30.559 1.00 79.44 74 SER A O 1
ATOM 597 N N . GLN A 1 75 ? 5.037 0.573 -29.327 1.00 70.44 75 GLN A N 1
ATOM 598 C CA . GLN A 1 75 ? 4.737 -0.379 -30.393 1.00 70.44 75 GLN A CA 1
ATOM 599 C C . GLN A 1 75 ? 3.675 -1.383 -29.944 1.00 70.44 75 GLN A C 1
ATOM 601 O O . GLN A 1 75 ? 3.707 -1.866 -28.808 1.00 70.44 75 GLN A O 1
ATOM 606 N N . ASP A 1 76 ? 2.792 -1.747 -30.872 1.00 68.31 76 ASP A N 1
ATOM 607 C CA . ASP A 1 76 ? 1.886 -2.881 -30.717 1.00 68.31 76 ASP A CA 1
ATOM 608 C C . ASP A 1 76 ? 2.665 -4.209 -30.756 1.00 68.31 76 ASP A C 1
ATOM 610 O O . ASP A 1 76 ? 3.763 -4.297 -31.309 1.00 68.31 76 ASP A O 1
ATOM 614 N N . ASN A 1 77 ? 2.085 -5.280 -30.204 1.00 78.50 77 ASN A N 1
ATOM 615 C CA . ASN A 1 77 ? 2.678 -6.628 -30.160 1.00 78.50 77 ASN A CA 1
ATOM 616 C C . ASN A 1 77 ? 3.927 -6.783 -29.270 1.00 78.50 77 ASN A C 1
ATOM 618 O O . ASN A 1 77 ? 4.841 -7.539 -29.622 1.00 78.50 77 ASN A O 1
ATOM 622 N N . LEU A 1 78 ? 3.955 -6.123 -28.110 1.00 86.50 78 LEU A N 1
ATOM 623 C CA . LEU A 1 78 ? 4.975 -6.337 -27.083 1.00 86.50 78 LEU A CA 1
ATOM 624 C C . LEU A 1 78 ? 4.488 -7.301 -25.993 1.00 86.50 78 LEU A C 1
ATOM 626 O O . LEU A 1 78 ? 3.391 -7.169 -25.458 1.00 86.50 78 LEU A O 1
ATOM 630 N N . TYR A 1 79 ? 5.336 -8.266 -25.649 1.00 88.44 79 TYR A N 1
ATOM 631 C CA . TYR A 1 79 ? 5.046 -9.331 -24.697 1.00 88.44 79 TYR A CA 1
ATOM 632 C C . TYR A 1 79 ? 6.138 -9.402 -23.626 1.00 88.44 79 TYR A C 1
ATOM 634 O O . TYR A 1 79 ? 7.325 -9.539 -23.934 1.00 88.44 79 TYR A O 1
ATOM 642 N N . LEU A 1 80 ? 5.739 -9.337 -22.355 1.00 91.38 80 LEU A N 1
ATOM 643 C CA . LEU A 1 80 ? 6.646 -9.518 -21.219 1.00 91.38 80 LEU A CA 1
ATOM 644 C C . LEU A 1 80 ? 7.060 -10.993 -21.107 1.00 91.38 80 LEU A C 1
ATOM 646 O O . LEU A 1 80 ? 6.217 -11.881 -21.192 1.00 91.38 80 LEU A O 1
ATOM 650 N N . ILE A 1 81 ? 8.354 -11.246 -20.905 1.00 94.31 81 ILE A N 1
ATOM 651 C CA . ILE A 1 81 ? 8.913 -12.591 -20.692 1.00 94.31 81 ILE A CA 1
ATOM 652 C C . ILE A 1 81 ? 9.130 -12.821 -19.201 1.00 94.31 81 ILE A C 1
ATOM 654 O O . ILE A 1 81 ? 8.638 -13.789 -18.632 1.00 94.31 81 ILE A O 1
ATOM 658 N N . SER A 1 82 ? 9.904 -11.939 -18.573 1.00 96.06 82 SER A N 1
ATOM 659 C CA . SER A 1 82 ? 10.281 -12.056 -17.170 1.00 96.06 82 SER A CA 1
ATOM 660 C C . SER A 1 82 ? 10.693 -10.703 -16.608 1.00 96.06 82 SER A C 1
ATOM 662 O O . SER A 1 82 ? 10.920 -9.739 -17.344 1.00 96.06 82 SER A O 1
ATOM 664 N N . TYR A 1 83 ? 10.807 -10.629 -15.288 1.00 96.81 83 TYR A N 1
ATOM 665 C CA . TYR A 1 83 ? 11.362 -9.473 -14.607 1.00 96.81 83 TYR A CA 1
ATOM 666 C C . TYR A 1 83 ? 12.266 -9.917 -13.461 1.00 96.81 83 TYR A C 1
ATOM 668 O O . TYR A 1 83 ? 12.158 -11.025 -12.937 1.00 96.81 83 TYR A O 1
ATOM 676 N N . THR A 1 84 ? 13.172 -9.037 -13.065 1.00 97.44 84 THR A N 1
ATOM 677 C CA . THR A 1 84 ? 14.002 -9.205 -11.877 1.00 97.44 84 THR A CA 1
ATOM 678 C C . THR A 1 84 ? 14.122 -7.863 -11.188 1.00 97.44 84 THR A C 1
ATOM 680 O O . THR A 1 84 ? 14.394 -6.848 -11.832 1.00 97.44 84 THR A O 1
ATOM 683 N N . LEU A 1 85 ? 13.910 -7.870 -9.876 1.00 97.25 85 LEU A N 1
ATOM 684 C CA . LEU A 1 85 ? 14.016 -6.696 -9.026 1.00 97.25 85 LEU A CA 1
ATOM 685 C C . LEU A 1 85 ? 15.168 -6.905 -8.056 1.00 97.25 85 LEU A C 1
ATOM 687 O O . LEU A 1 85 ? 15.256 -7.953 -7.419 1.00 97.25 85 LEU A O 1
ATOM 691 N N . LYS A 1 86 ? 16.043 -5.909 -7.952 1.00 96.94 86 LYS A N 1
ATOM 692 C CA . LYS A 1 86 ? 17.152 -5.915 -7.000 1.00 96.94 86 LYS A CA 1
ATOM 693 C C . LYS A 1 86 ? 17.128 -4.619 -6.209 1.00 96.94 86 LYS A C 1
ATOM 695 O O . LYS A 1 86 ? 17.128 -3.546 -6.807 1.00 96.94 86 LYS A O 1
ATOM 700 N N . ASP A 1 87 ? 17.120 -4.719 -4.886 1.00 95.62 87 ASP A N 1
ATOM 701 C CA . ASP A 1 87 ? 17.319 -3.552 -4.030 1.00 95.62 87 ASP A CA 1
ATOM 702 C C . ASP A 1 87 ? 18.726 -2.983 -4.264 1.00 95.62 87 ASP A C 1
ATOM 704 O O . ASP A 1 87 ? 19.712 -3.720 -4.352 1.00 95.62 87 ASP A O 1
ATOM 708 N N . ILE A 1 88 ? 18.812 -1.663 -4.398 1.00 96.31 88 ILE A N 1
ATOM 709 C CA . ILE A 1 88 ? 20.054 -0.930 -4.656 1.00 96.31 88 ILE A CA 1
ATOM 710 C C . ILE A 1 88 ? 20.126 0.317 -3.775 1.00 96.31 88 ILE A C 1
ATOM 712 O O . ILE A 1 88 ? 19.119 0.788 -3.241 1.00 96.31 88 ILE A O 1
ATOM 716 N N . ILE A 1 89 ? 21.326 0.882 -3.655 1.00 94.56 89 ILE A N 1
ATOM 717 C CA . ILE A 1 89 ? 21.554 2.189 -3.039 1.00 94.56 89 ILE A CA 1
ATOM 718 C C . ILE A 1 89 ? 22.055 3.133 -4.130 1.00 94.56 89 ILE A C 1
ATOM 720 O O . ILE A 1 89 ? 23.030 2.839 -4.815 1.00 94.56 89 ILE A O 1
ATOM 724 N N . MET A 1 90 ? 21.381 4.268 -4.292 1.00 87.06 90 MET A N 1
ATOM 725 C CA . MET A 1 90 ? 21.705 5.307 -5.267 1.00 87.06 90 MET A CA 1
ATOM 726 C C . MET A 1 90 ? 21.926 6.620 -4.522 1.00 87.06 90 MET A C 1
ATOM 728 O O . MET A 1 90 ? 20.987 7.152 -3.927 1.00 87.06 90 MET A O 1
ATOM 732 N N . SER A 1 91 ? 23.155 7.141 -4.523 1.00 87.69 91 SER A N 1
ATOM 733 C CA . SER A 1 91 ? 23.497 8.401 -3.836 1.00 87.69 91 SER A CA 1
ATOM 734 C C . SER A 1 91 ? 23.039 8.426 -2.365 1.00 87.69 91 SER A C 1
ATOM 736 O O . SER A 1 91 ? 22.428 9.388 -1.905 1.00 87.69 91 SER A O 1
ATOM 738 N N . GLY A 1 92 ? 23.251 7.317 -1.646 1.00 87.25 92 GLY A N 1
ATOM 739 C CA . GLY A 1 92 ? 22.842 7.153 -0.244 1.00 87.25 92 GLY A CA 1
ATOM 740 C C . GLY A 1 92 ? 21.339 6.942 -0.015 1.00 87.25 92 GLY A C 1
ATOM 741 O O . GLY A 1 92 ? 20.906 6.829 1.127 1.00 87.25 92 GLY A O 1
ATOM 742 N N . ARG A 1 93 ? 20.522 6.871 -1.073 1.00 87.94 93 ARG A N 1
ATOM 743 C CA . ARG A 1 93 ? 19.074 6.631 -0.989 1.00 87.94 93 ARG A CA 1
ATOM 744 C C . ARG A 1 93 ? 18.734 5.218 -1.441 1.00 87.94 93 ARG A C 1
ATOM 746 O O . ARG A 1 93 ? 19.339 4.700 -2.376 1.00 87.94 93 ARG A O 1
ATOM 753 N N . GLN A 1 94 ? 17.740 4.609 -0.801 1.00 93.38 94 GLN A N 1
ATOM 754 C CA . GLN A 1 94 ? 17.225 3.312 -1.237 1.00 93.38 94 GLN A CA 1
ATOM 755 C C . GLN A 1 94 ? 16.591 3.428 -2.627 1.00 93.38 94 GLN A C 1
ATOM 757 O O . GLN A 1 94 ? 15.927 4.417 -2.949 1.00 93.38 94 GLN A O 1
ATOM 762 N N . GLY A 1 95 ? 16.775 2.396 -3.437 1.00 96.12 95 GLY A N 1
ATOM 763 C CA . GLY A 1 95 ? 16.197 2.276 -4.763 1.00 96.12 95 GLY A CA 1
ATOM 764 C C . GLY A 1 95 ? 15.987 0.819 -5.147 1.00 96.12 95 GLY A C 1
ATOM 765 O O . GLY A 1 95 ? 16.361 -0.098 -4.418 1.00 96.12 95 GLY A O 1
ATOM 766 N N . VAL A 1 96 ? 15.392 0.613 -6.315 1.00 97.06 96 VAL A N 1
ATOM 767 C CA . VAL A 1 96 ? 15.181 -0.710 -6.904 1.00 97.06 96 VAL A CA 1
ATOM 768 C C . VAL A 1 96 ? 15.624 -0.683 -8.357 1.00 97.06 96 VAL A C 1
ATOM 770 O O . VAL A 1 96 ? 15.174 0.158 -9.135 1.00 97.06 96 VAL A O 1
ATOM 773 N N . GLN A 1 97 ? 16.500 -1.615 -8.727 1.00 97.31 97 GLN A N 1
ATOM 774 C CA . GLN A 1 97 ? 16.828 -1.903 -10.115 1.00 97.31 97 GLN A CA 1
ATOM 775 C C . GLN A 1 97 ? 15.767 -2.837 -10.687 1.00 97.31 97 GLN A C 1
ATOM 777 O O . GLN A 1 97 ? 15.655 -3.985 -10.251 1.00 97.31 97 GLN A O 1
ATOM 782 N N . ALA A 1 98 ? 15.023 -2.364 -11.682 1.00 97.31 98 ALA A N 1
ATOM 783 C CA . ALA A 1 98 ? 14.101 -3.185 -12.449 1.00 97.31 98 ALA A CA 1
ATOM 784 C C . ALA A 1 98 ? 14.760 -3.615 -13.760 1.00 97.31 98 ALA A C 1
ATOM 786 O O . ALA A 1 98 ? 15.099 -2.772 -14.589 1.00 97.31 98 ALA A O 1
ATOM 787 N N . ASN A 1 99 ? 14.918 -4.924 -13.947 1.00 96.56 99 ASN A N 1
ATOM 788 C CA . ASN A 1 99 ? 15.305 -5.528 -15.218 1.00 96.56 99 ASN A CA 1
ATOM 789 C C . ASN A 1 99 ? 14.092 -6.257 -15.783 1.00 96.56 99 ASN A C 1
ATOM 791 O O . ASN A 1 99 ? 13.579 -7.177 -15.151 1.00 96.56 99 ASN A O 1
ATOM 795 N N . ILE A 1 100 ? 13.617 -5.838 -16.948 1.00 96.12 100 ILE A N 1
ATOM 796 C CA . ILE A 1 100 ? 12.386 -6.338 -17.552 1.00 96.12 100 ILE A CA 1
ATOM 797 C C . ILE A 1 100 ? 12.740 -6.905 -18.913 1.00 96.12 100 ILE A C 1
ATOM 799 O O . ILE A 1 100 ? 13.164 -6.182 -19.813 1.00 96.12 100 ILE A O 1
ATOM 803 N N . ARG A 1 101 ? 12.584 -8.217 -19.056 1.00 95.25 101 ARG A N 1
ATOM 804 C CA . ARG A 1 101 ? 12.830 -8.918 -20.306 1.00 95.25 101 ARG A CA 1
ATOM 805 C C . ARG A 1 101 ? 11.524 -9.028 -21.069 1.00 95.25 101 ARG A C 1
ATOM 807 O O . ARG A 1 101 ? 10.512 -9.470 -20.525 1.00 95.25 101 ARG A O 1
ATOM 814 N N . TYR A 1 102 ? 11.551 -8.655 -22.335 1.00 92.75 102 TYR A N 1
ATOM 815 C CA . TYR A 1 102 ? 10.371 -8.645 -23.183 1.00 92.75 102 TYR A CA 1
ATOM 816 C C . TYR A 1 102 ? 10.749 -8.970 -24.629 1.00 92.75 102 TYR A C 1
ATOM 818 O O . TYR A 1 102 ? 11.926 -8.982 -24.996 1.00 92.75 102 TYR A O 1
ATOM 826 N N . TYR A 1 103 ? 9.750 -9.263 -25.454 1.00 90.31 103 TYR A N 1
ATOM 827 C CA . TYR A 1 103 ? 9.933 -9.356 -26.896 1.00 90.31 103 TYR A CA 1
ATOM 828 C C . TYR A 1 103 ? 8.833 -8.623 -27.645 1.00 90.31 103 TYR A C 1
ATOM 830 O O . TYR A 1 103 ? 7.725 -8.458 -27.141 1.00 90.31 103 TYR A O 1
ATOM 838 N N . TYR A 1 104 ? 9.136 -8.227 -28.872 1.00 88.06 104 TYR A N 1
ATOM 839 C CA . TYR A 1 104 ? 8.160 -7.705 -29.820 1.00 88.06 104 TYR A CA 1
ATOM 840 C C . TYR A 1 104 ? 8.406 -8.306 -31.203 1.00 88.06 104 TYR A C 1
ATOM 842 O O . TYR A 1 104 ? 9.472 -8.874 -31.474 1.00 88.06 104 TYR A O 1
ATOM 850 N N . LYS A 1 105 ? 7.391 -8.257 -32.067 1.00 84.50 105 LYS A N 1
ATOM 851 C CA . LYS A 1 105 ? 7.491 -8.762 -33.440 1.00 84.50 105 LYS A CA 1
ATOM 852 C C . LYS A 1 105 ? 7.751 -7.606 -34.396 1.00 84.50 105 LYS A C 1
ATOM 854 O O . LYS A 1 105 ? 6.976 -6.661 -34.440 1.00 84.50 105 LYS A O 1
ATOM 859 N N . HIS A 1 106 ? 8.796 -7.723 -35.208 1.00 79.12 106 HIS A N 1
ATOM 860 C CA . HIS A 1 106 ? 9.082 -6.782 -36.286 1.00 79.12 106 HIS A CA 1
ATOM 861 C C . HIS A 1 106 ? 9.425 -7.557 -37.561 1.00 79.12 106 HIS A C 1
ATOM 863 O O . HIS A 1 106 ? 10.322 -8.402 -37.553 1.00 79.12 106 HIS A O 1
ATOM 869 N N . GLY A 1 107 ? 8.681 -7.320 -38.648 1.00 76.88 107 GLY A N 1
ATOM 870 C CA . GLY A 1 107 ? 8.875 -8.030 -39.921 1.00 76.88 107 GLY A CA 1
ATOM 871 C C . GLY A 1 107 ? 8.803 -9.559 -39.790 1.00 76.88 107 GLY A C 1
ATOM 872 O O . GLY A 1 107 ? 9.628 -10.265 -40.362 1.00 76.88 107 GLY A O 1
ATOM 873 N N . GLY A 1 108 ? 7.895 -10.074 -38.951 1.00 78.00 108 GLY A N 1
ATOM 874 C CA . GLY A 1 108 ? 7.740 -11.511 -38.681 1.00 78.00 108 GLY A CA 1
ATOM 875 C C . GLY A 1 108 ? 8.795 -12.129 -37.749 1.00 78.00 108 GLY A C 1
ATOM 876 O O . GLY A 1 108 ? 8.610 -13.255 -37.290 1.00 78.00 108 GLY A O 1
ATOM 877 N N . LYS A 1 109 ? 9.866 -11.405 -37.399 1.00 80.06 109 LYS A N 1
ATOM 878 C CA . LYS A 1 109 ? 10.903 -11.872 -36.466 1.00 80.06 109 LYS A CA 1
ATOM 879 C C . LYS A 1 109 ? 10.593 -11.448 -35.031 1.00 80.06 109 LYS A C 1
ATOM 881 O O . LYS A 1 109 ? 10.137 -10.331 -34.791 1.00 80.06 109 LYS A O 1
ATOM 886 N N . LYS A 1 110 ? 10.876 -12.330 -34.066 1.00 86.38 110 LYS A N 1
ATOM 887 C CA . LYS A 1 110 ? 10.849 -12.001 -32.632 1.00 86.38 110 LYS A CA 1
ATOM 888 C C . LYS A 1 110 ? 12.159 -11.319 -32.246 1.00 86.38 110 LYS A C 1
ATOM 890 O O . LYS A 1 110 ? 13.222 -11.917 -32.384 1.00 86.38 110 LYS A O 1
ATOM 895 N N . ILE A 1 111 ? 12.072 -10.099 -31.729 1.00 85.75 111 ILE A N 1
ATOM 896 C CA . ILE A 1 111 ? 13.209 -9.358 -31.181 1.00 85.75 111 ILE A CA 1
ATOM 897 C C . ILE A 1 111 ? 13.073 -9.367 -29.663 1.00 85.75 111 ILE A C 1
ATOM 899 O O . ILE A 1 111 ? 12.073 -8.892 -29.132 1.00 85.75 111 ILE A O 1
ATOM 903 N N . VAL A 1 112 ? 14.065 -9.928 -28.973 1.00 88.44 112 VAL A N 1
ATOM 904 C CA . VAL A 1 112 ? 14.111 -9.994 -27.506 1.00 88.44 112 VAL A CA 1
ATOM 905 C C . VAL A 1 112 ? 14.995 -8.871 -26.982 1.00 88.44 112 VAL A C 1
ATOM 907 O O . VAL A 1 112 ? 16.124 -8.712 -27.447 1.00 88.44 112 VAL A O 1
ATOM 910 N N . LYS A 1 113 ? 14.499 -8.133 -25.990 1.00 90.06 113 LYS A N 1
ATOM 911 C CA . LYS A 1 113 ? 15.206 -7.035 -25.331 1.00 90.06 113 LYS A CA 1
ATOM 912 C C . LYS A 1 113 ? 15.100 -7.132 -23.810 1.00 90.06 113 LYS A C 1
ATOM 914 O O . LYS A 1 113 ? 14.227 -7.814 -23.266 1.00 90.06 113 LYS A O 1
ATOM 919 N N . THR A 1 114 ? 16.005 -6.426 -23.142 1.00 92.62 114 THR A N 1
ATOM 920 C CA . THR A 1 114 ? 15.991 -6.230 -21.692 1.00 92.62 114 THR A CA 1
ATOM 921 C C . THR A 1 114 ? 16.002 -4.735 -21.411 1.00 92.62 114 THR A C 1
ATOM 923 O O . THR A 1 114 ? 16.999 -4.066 -21.670 1.00 92.62 114 THR A O 1
ATOM 926 N N . PHE A 1 115 ? 14.905 -4.226 -20.860 1.00 93.31 115 PHE A N 1
ATOM 927 C CA . PHE A 1 115 ? 14.813 -2.866 -20.348 1.00 93.31 115 PHE A CA 1
ATOM 928 C C . PHE A 1 115 ? 15.346 -2.831 -18.916 1.00 93.31 115 PHE A C 1
ATOM 930 O O . PHE A 1 115 ? 14.925 -3.635 -18.082 1.00 93.31 115 PHE A O 1
ATOM 937 N N . SER A 1 116 ? 16.253 -1.903 -18.617 1.00 94.50 116 SER A N 1
ATOM 938 C CA . SER A 1 116 ? 16.809 -1.738 -17.276 1.00 94.50 116 SER A CA 1
ATOM 939 C C . SER A 1 116 ? 16.615 -0.307 -16.795 1.00 94.50 116 SER A C 1
ATOM 941 O O . SER A 1 116 ? 17.021 0.635 -17.474 1.00 94.50 116 SER A O 1
ATOM 943 N N . LYS A 1 117 ? 15.988 -0.132 -15.629 1.00 95.56 117 LYS A N 1
ATOM 944 C CA . LYS A 1 117 ? 15.799 1.188 -15.019 1.00 95.56 117 LYS A CA 1
ATOM 945 C C . LYS A 1 117 ? 15.904 1.119 -13.504 1.00 95.56 117 LYS A C 1
ATOM 947 O O . LYS A 1 117 ? 15.287 0.269 -12.862 1.00 95.56 117 LYS A O 1
ATOM 952 N N . SER A 1 118 ? 16.653 2.058 -12.943 1.00 96.62 118 SER A N 1
ATOM 953 C CA . SER A 1 118 ? 16.745 2.282 -11.505 1.00 96.62 118 SER A CA 1
ATOM 954 C C . SER A 1 118 ? 15.6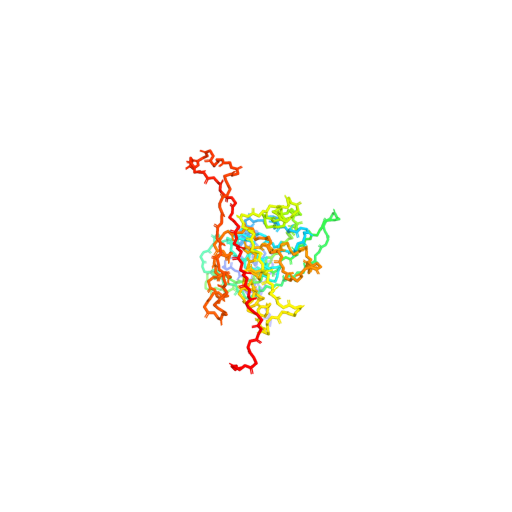42 3.243 -11.058 1.00 96.62 118 SER A C 1
ATOM 956 O O . SER A 1 118 ? 15.428 4.286 -11.677 1.00 96.62 118 SER A O 1
ATOM 958 N N . LEU A 1 119 ? 14.936 2.893 -9.986 1.00 96.81 119 LEU A N 1
ATOM 959 C CA . LEU A 1 119 ? 13.877 3.703 -9.386 1.00 96.81 119 LEU A CA 1
ATOM 960 C C . LEU A 1 119 ? 14.249 4.067 -7.955 1.00 96.81 119 LEU A C 1
ATOM 962 O O . LEU A 1 119 ? 14.602 3.188 -7.173 1.00 96.81 119 LEU A O 1
ATOM 966 N N . PHE A 1 120 ? 14.105 5.335 -7.579 1.00 96.56 120 PHE A N 1
ATOM 967 C CA . PHE A 1 120 ? 14.297 5.744 -6.186 1.00 96.56 120 PHE A CA 1
ATOM 968 C C . PHE A 1 120 ? 13.114 5.323 -5.311 1.00 96.56 120 PHE A C 1
ATOM 970 O O . PHE A 1 120 ? 11.960 5.475 -5.710 1.00 96.56 120 PHE A O 1
ATOM 977 N N . LEU A 1 121 ? 13.377 4.892 -4.079 1.00 96.12 121 LEU A N 1
ATOM 978 C CA . LEU A 1 121 ? 12.355 4.780 -3.041 1.00 96.12 121 LEU A CA 1
ATOM 979 C C . LEU A 1 121 ? 12.282 6.109 -2.283 1.00 96.12 121 LEU A C 1
ATOM 981 O O . LEU A 1 121 ? 13.114 6.410 -1.427 1.00 96.12 121 LEU A O 1
ATOM 985 N N . LYS A 1 122 ? 11.302 6.947 -2.635 1.00 95.75 122 LYS A N 1
ATOM 986 C CA . LYS A 1 122 ? 11.146 8.281 -2.044 1.00 95.75 122 LYS A CA 1
ATOM 987 C C . LYS A 1 122 ? 10.474 8.159 -0.681 1.00 95.75 122 LYS A C 1
ATOM 989 O O . LYS A 1 122 ? 9.297 7.818 -0.599 1.00 95.75 122 LYS A O 1
ATOM 994 N N . THR A 1 123 ? 11.203 8.453 0.387 1.00 94.38 123 THR A N 1
ATOM 995 C CA . THR A 1 123 ? 10.679 8.362 1.751 1.00 94.38 123 THR A CA 1
ATOM 996 C C . THR A 1 123 ? 9.543 9.359 1.991 1.00 94.38 123 THR A C 1
ATOM 998 O O . THR A 1 123 ? 9.584 10.512 1.566 1.00 94.38 123 THR A O 1
ATOM 1001 N N . THR A 1 124 ? 8.491 8.893 2.655 1.00 95.12 124 THR A N 1
ATOM 1002 C CA . THR A 1 124 ? 7.311 9.677 3.042 1.00 95.12 124 THR A CA 1
ATOM 1003 C C . THR A 1 124 ? 6.589 8.975 4.206 1.00 95.12 124 THR A C 1
ATOM 1005 O O . THR A 1 124 ? 7.052 7.949 4.703 1.00 95.12 124 THR A O 1
ATOM 1008 N N . THR A 1 125 ? 5.459 9.506 4.670 1.00 92.19 125 THR A N 1
ATOM 1009 C CA . THR A 1 125 ? 4.578 8.861 5.656 1.00 92.19 125 THR A CA 1
ATOM 1010 C C . THR A 1 125 ? 3.220 8.585 5.019 1.00 92.19 125 THR A C 1
ATOM 1012 O O . THR A 1 125 ? 2.604 9.489 4.460 1.00 92.19 125 THR A O 1
ATOM 1015 N N . CYS A 1 126 ? 2.739 7.340 5.095 1.00 89.56 126 CYS A N 1
ATOM 1016 C CA . CYS A 1 126 ? 1.404 7.018 4.597 1.00 89.56 126 CYS A CA 1
ATOM 1017 C C . CYS A 1 126 ? 0.313 7.661 5.476 1.00 89.56 126 CYS A C 1
ATOM 1019 O O . CYS A 1 126 ? 0.552 7.892 6.665 1.00 89.56 126 CYS A O 1
ATOM 1021 N N . PRO A 1 127 ? -0.898 7.905 4.939 1.00 85.75 127 PRO A N 1
ATOM 1022 C CA . PRO A 1 127 ? -1.985 8.551 5.673 1.00 85.75 127 PRO A CA 1
ATOM 1023 C C . PRO A 1 127 ? -2.310 7.881 7.011 1.00 85.75 127 PRO A C 1
ATOM 1025 O O . PRO A 1 127 ? -2.611 8.565 7.982 1.00 85.75 127 PRO A O 1
ATOM 1028 N N . ILE A 1 128 ? -2.201 6.554 7.091 1.00 82.12 128 ILE A N 1
ATOM 1029 C CA . ILE A 1 128 ? -2.486 5.805 8.320 1.00 82.12 128 ILE A CA 1
ATOM 1030 C C . ILE A 1 128 ? -1.406 6.005 9.361 1.00 82.12 128 ILE A C 1
ATOM 1032 O O . ILE A 1 128 ? -1.719 6.397 10.478 1.00 82.12 128 ILE A O 1
ATOM 1036 N N . CYS A 1 129 ? -0.135 5.819 9.009 1.00 82.94 129 CYS A N 1
ATOM 1037 C CA . CYS A 1 129 ? 0.945 6.097 9.948 1.00 82.94 129 CYS A CA 1
ATOM 1038 C C . CYS A 1 129 ? 0.977 7.577 10.357 1.00 82.94 129 CYS A C 1
ATOM 1040 O O . CYS A 1 129 ? 1.347 7.883 11.486 1.00 82.94 129 CYS A O 1
ATOM 1042 N N . GLY A 1 130 ? 0.547 8.485 9.473 1.00 83.88 130 GLY A N 1
ATOM 1043 C CA . GLY A 1 130 ? 0.318 9.890 9.802 1.00 83.88 130 GLY A CA 1
ATOM 1044 C C . GLY A 1 130 ? -0.773 10.063 10.861 1.00 83.88 130 GLY A C 1
ATOM 1045 O O . GLY A 1 130 ? -0.534 10.719 11.870 1.00 83.88 130 GLY A O 1
ATOM 1046 N N . LYS A 1 131 ? -1.933 9.411 10.688 1.00 82.25 131 LYS A N 1
ATOM 1047 C CA . LYS A 1 131 ? -3.015 9.391 11.689 1.00 82.25 131 LYS A CA 1
ATOM 1048 C C . LYS A 1 131 ? -2.549 8.8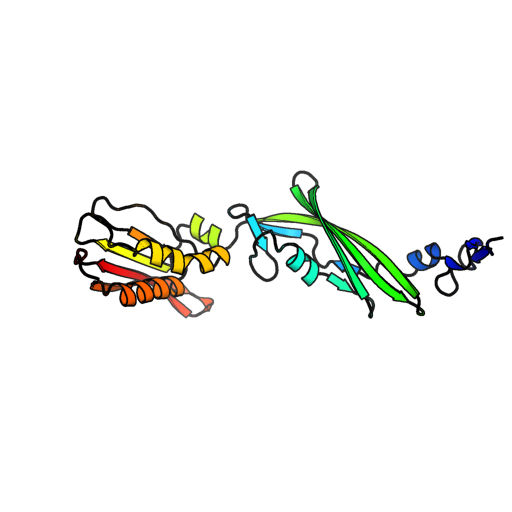10 13.030 1.00 82.25 131 LYS A C 1
ATOM 1050 O O . LYS A 1 131 ? -2.850 9.401 14.062 1.00 82.25 131 LYS A O 1
ATOM 1055 N N . ILE A 1 132 ? -1.766 7.726 13.018 1.00 76.31 132 ILE A N 1
ATOM 1056 C CA . ILE A 1 132 ? -1.168 7.145 14.232 1.00 76.31 132 ILE A CA 1
ATOM 1057 C C . ILE A 1 132 ? -0.277 8.175 14.925 1.00 76.31 132 ILE A C 1
ATOM 1059 O O . ILE A 1 132 ? -0.477 8.497 16.092 1.00 76.31 132 ILE A O 1
ATOM 1063 N N . LYS A 1 133 ? 0.706 8.732 14.214 1.00 79.25 133 LYS A N 1
ATOM 1064 C CA . LYS A 1 133 ? 1.631 9.706 14.807 1.00 79.25 133 LYS A CA 1
ATOM 1065 C C . LYS A 1 133 ? 0.908 10.946 15.336 1.00 79.25 133 LYS A C 1
ATOM 1067 O O . LYS A 1 133 ? 1.302 11.477 16.365 1.00 79.25 133 LYS A O 1
ATOM 1072 N N . GLY A 1 134 ? -0.170 11.362 14.672 1.00 78.06 134 GLY A N 1
ATOM 1073 C CA . GLY A 1 134 ? -1.024 12.469 15.100 1.00 78.06 134 GLY A CA 1
ATOM 1074 C C . GLY A 1 134 ? -2.057 12.126 16.180 1.00 78.06 134 GLY A C 1
ATOM 1075 O O . GLY A 1 134 ? -2.885 12.979 16.483 1.00 78.06 134 GLY A O 1
ATOM 1076 N N . ASN A 1 135 ? -2.061 10.903 16.730 1.00 73.75 135 ASN A N 1
ATOM 1077 C CA . ASN A 1 135 ? -3.048 10.439 17.718 1.00 73.75 135 ASN A CA 1
ATOM 1078 C C . ASN A 1 135 ? -4.513 10.629 17.252 1.00 73.75 135 ASN A C 1
ATOM 1080 O O . ASN A 1 135 ? -5.421 10.918 18.038 1.00 73.75 135 ASN A O 1
ATOM 1084 N N . TYR A 1 136 ? -4.738 10.525 15.937 1.00 78.88 136 TYR A N 1
ATOM 1085 C CA . TYR A 1 136 ? -6.027 10.768 15.302 1.00 78.88 136 TYR A CA 1
ATOM 1086 C C . TYR A 1 136 ? -6.884 9.504 15.310 1.00 78.88 136 TYR A C 1
ATOM 1088 O O . TYR A 1 136 ? -6.497 8.477 14.760 1.00 78.88 136 TYR A O 1
ATOM 1096 N N . HIS A 1 137 ? -8.097 9.612 15.844 1.00 81.81 137 HIS A N 1
ATOM 1097 C CA . HIS A 1 137 ? -9.111 8.563 15.814 1.00 81.81 137 HIS A CA 1
ATOM 1098 C C . HIS A 1 137 ? -10.495 9.179 15.600 1.00 81.81 137 HIS A C 1
ATOM 1100 O O . HIS A 1 137 ? -10.795 10.259 16.115 1.00 81.81 137 HIS A O 1
ATOM 1106 N N . GLU A 1 138 ? -11.338 8.487 14.839 1.00 86.38 138 GLU A N 1
ATOM 1107 C CA . GLU A 1 138 ? -12.742 8.861 14.623 1.00 86.38 138 GLU A CA 1
ATOM 1108 C C . GLU A 1 138 ? -13.663 8.173 15.630 1.00 86.38 138 GLU A C 1
ATOM 1110 O O . GLU A 1 138 ? -14.751 8.672 15.926 1.00 86.38 138 GLU A O 1
ATOM 1115 N N . ALA A 1 139 ? -13.231 7.027 16.157 1.00 89.69 139 ALA A N 1
ATOM 1116 C CA . ALA A 1 139 ? -13.998 6.255 17.109 1.00 89.69 139 ALA A CA 1
ATOM 1117 C C . ALA A 1 139 ? -13.141 5.728 18.259 1.00 89.69 139 ALA A C 1
ATOM 1119 O O . ALA A 1 139 ? -11.954 5.461 18.084 1.00 89.69 139 ALA A O 1
ATOM 1120 N N . ILE A 1 140 ? -13.771 5.565 19.418 1.00 90.31 140 ILE A N 1
ATOM 1121 C CA . ILE A 1 140 ? -13.210 4.899 20.593 1.00 90.31 140 ILE A CA 1
ATOM 1122 C C . ILE A 1 140 ? -14.148 3.744 20.935 1.00 90.31 140 ILE A C 1
ATOM 1124 O O . ILE A 1 140 ? -15.352 3.963 21.064 1.00 90.31 140 ILE A O 1
ATOM 1128 N N . ILE A 1 141 ? -13.626 2.528 21.066 1.00 91.94 141 ILE A N 1
ATOM 1129 C CA . ILE A 1 141 ? -14.376 1.386 21.599 1.00 91.94 141 ILE A CA 1
ATOM 1130 C C . ILE A 1 141 ? -13.853 1.109 23.002 1.00 91.94 141 ILE A C 1
ATOM 1132 O O . ILE A 1 141 ? -12.694 0.751 23.173 1.00 91.94 141 ILE A O 1
ATOM 1136 N N . GLN A 1 142 ? -14.715 1.290 23.990 1.00 90.88 142 GLN A N 1
ATOM 1137 C CA . GLN A 1 142 ? -14.447 1.058 25.398 1.00 90.88 142 GLN A CA 1
ATOM 1138 C C . GLN A 1 142 ? -15.056 -0.282 25.785 1.00 90.88 142 GLN A C 1
ATOM 1140 O O . GLN A 1 142 ? -16.273 -0.416 25.895 1.00 90.88 142 GLN A O 1
ATOM 1145 N N . ILE A 1 143 ? -14.203 -1.279 25.964 1.00 89.12 143 ILE A N 1
ATOM 1146 C CA . ILE A 1 143 ? -14.571 -2.614 26.421 1.00 89.12 143 ILE A CA 1
ATOM 1147 C C . ILE A 1 143 ? -14.362 -2.656 27.926 1.00 89.12 143 ILE A C 1
ATOM 1149 O O . ILE A 1 143 ? -13.302 -2.267 28.417 1.00 89.12 143 ILE A O 1
ATOM 1153 N N . ARG A 1 144 ? -15.378 -3.090 28.665 1.00 87.31 144 ARG A N 1
ATOM 1154 C CA . ARG A 1 144 ? -15.347 -3.213 30.123 1.00 87.31 144 ARG A CA 1
ATOM 1155 C C . ARG A 1 144 ? -15.845 -4.592 30.524 1.00 87.31 144 ARG A C 1
ATOM 1157 O O . ARG A 1 144 ? -16.820 -5.077 29.953 1.00 87.31 144 ARG A O 1
ATOM 1164 N N . TYR A 1 145 ? -15.191 -5.182 31.512 1.00 85.69 145 TYR A N 1
ATOM 1165 C CA . TYR A 1 145 ? -15.573 -6.462 32.095 1.00 85.69 145 TYR A CA 1
ATOM 1166 C C . TYR A 1 145 ? -16.131 -6.200 33.488 1.00 85.69 145 TYR A C 1
ATOM 1168 O O . TYR A 1 145 ? -15.543 -5.435 34.250 1.00 85.69 145 TYR A O 1
ATOM 1176 N N . GLU A 1 146 ? -17.289 -6.776 33.802 1.00 76.94 146 GLU A N 1
ATOM 1177 C CA . GLU A 1 146 ? -17.833 -6.729 35.165 1.00 76.94 146 GLU A CA 1
ATOM 1178 C C . GLU A 1 146 ? -17.033 -7.636 36.119 1.00 76.94 146 GLU A C 1
ATOM 1180 O O . GLU A 1 146 ? -16.934 -7.354 37.312 1.00 76.94 146 GLU A O 1
ATOM 1185 N N . GLY A 1 147 ? -16.410 -8.693 35.581 1.00 69.75 147 GLY A N 1
ATOM 1186 C CA . GLY A 1 147 ? -15.444 -9.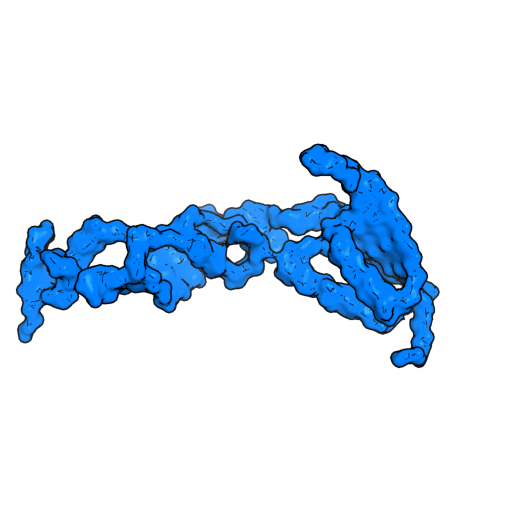543 36.277 1.00 69.75 147 GLY A CA 1
ATOM 1187 C C . GLY A 1 147 ? -13.995 -9.055 36.150 1.00 69.75 147 GLY A C 1
ATOM 1188 O O . GLY A 1 147 ? -13.676 -8.160 35.370 1.00 69.75 147 GLY A O 1
ATOM 1189 N N . LYS A 1 148 ? -13.085 -9.682 36.909 1.00 66.75 148 LYS A N 1
ATOM 1190 C CA . LYS A 1 148 ? -11.637 -9.404 36.824 1.00 66.75 148 LYS A CA 1
ATOM 1191 C C . LYS A 1 148 ? -10.985 -9.945 35.549 1.00 66.75 148 LYS A C 1
ATOM 1193 O O . LYS A 1 148 ? -9.885 -9.506 35.223 1.00 66.75 148 LYS A O 1
ATOM 1198 N N . GLU A 1 149 ? -11.638 -10.884 34.871 1.00 72.19 149 GLU A N 1
ATOM 1199 C CA . GLU A 1 149 ? -11.114 -11.566 33.689 1.00 72.19 149 GLU A CA 1
ATOM 1200 C C . GLU A 1 149 ? -11.911 -11.214 32.434 1.00 72.19 149 GLU A C 1
ATOM 1202 O O . GLU A 1 149 ? -13.116 -10.957 32.475 1.00 72.19 149 GLU A O 1
ATOM 1207 N N . GLU A 1 150 ? -11.211 -11.219 31.305 1.00 77.50 150 GLU A N 1
ATOM 1208 C CA . GLU A 1 150 ? -11.818 -11.097 29.989 1.00 77.50 150 GLU A CA 1
ATOM 1209 C C . GLU A 1 150 ? -12.668 -12.345 29.665 1.00 77.50 150 GLU A C 1
ATOM 1211 O O . GLU A 1 150 ? -12.161 -13.468 29.751 1.00 77.50 150 GLU A O 1
ATOM 1216 N N . PRO A 1 151 ? -13.922 -12.186 29.194 1.00 81.12 151 PRO A N 1
ATOM 1217 C CA . PRO A 1 151 ? -14.685 -13.289 28.628 1.00 81.12 151 PRO A CA 1
ATOM 1218 C C . PRO A 1 151 ? -13.944 -13.928 27.450 1.00 81.12 151 PRO A C 1
ATOM 1220 O O . PRO A 1 151 ? -13.550 -13.248 26.496 1.00 81.12 151 PRO A O 1
ATOM 1223 N N . LYS A 1 152 ? -13.785 -15.255 27.492 1.00 83.75 152 LYS A N 1
ATOM 1224 C CA . LYS A 1 152 ? -13.030 -16.009 26.483 1.00 83.75 152 LYS A CA 1
ATOM 1225 C C . LYS A 1 152 ? -13.478 -15.653 25.060 1.00 83.75 152 LYS A C 1
ATOM 1227 O O . LYS A 1 152 ? -14.629 -15.850 24.682 1.00 83.75 152 LYS A O 1
ATOM 1232 N N . GLY A 1 153 ? -12.528 -15.191 24.247 1.00 86.12 153 GLY A N 1
ATOM 1233 C CA . GLY A 1 153 ? -12.713 -14.983 22.809 1.00 86.12 153 GLY A CA 1
ATOM 1234 C C . GLY A 1 153 ? -13.068 -13.560 22.375 1.00 86.12 153 GLY A C 1
ATOM 1235 O O . GLY A 1 153 ? -13.101 -13.321 21.167 1.00 86.12 153 GLY A O 1
ATOM 1236 N N . VAL A 1 154 ? -13.271 -12.610 23.296 1.00 88.00 154 VAL A N 1
ATOM 1237 C CA . VAL A 1 154 ? -13.553 -11.203 22.952 1.00 88.00 154 VAL A CA 1
ATOM 1238 C C . VAL A 1 154 ? -12.404 -10.593 22.143 1.00 88.00 154 VAL A C 1
ATOM 1240 O O . VAL A 1 154 ? -12.617 -10.137 21.016 1.00 88.00 154 VAL A O 1
ATOM 1243 N N . TRP A 1 155 ? -11.177 -10.654 22.659 1.00 85.94 155 TRP A N 1
ATOM 1244 C CA . TRP A 1 155 ? -9.974 -10.150 22.003 1.00 85.94 155 TRP A CA 1
ATOM 1245 C C . TRP A 1 155 ? -9.688 -10.890 20.702 1.00 85.94 155 TRP A C 1
ATOM 1247 O O . TRP A 1 155 ? -9.417 -10.275 19.674 1.00 85.94 155 TRP A O 1
ATOM 1257 N N . LYS A 1 156 ? -9.865 -12.214 20.700 1.00 89.12 156 LYS A N 1
ATOM 1258 C CA . LYS A 1 156 ? -9.702 -13.032 19.493 1.00 89.12 156 LYS A CA 1
ATOM 1259 C C . LYS A 1 156 ? -10.646 -12.588 18.369 1.00 89.12 156 LYS A C 1
ATOM 1261 O O . LYS A 1 156 ? -10.221 -12.505 17.218 1.00 89.12 156 LYS A O 1
ATOM 1266 N N . LEU A 1 157 ? -11.911 -12.279 18.673 1.00 90.38 157 LEU A N 1
ATOM 1267 C CA . LEU A 1 157 ? -12.866 -11.786 17.673 1.00 90.38 157 LEU A CA 1
ATOM 1268 C C . LEU A 1 157 ? -12.494 -10.384 17.169 1.00 90.38 157 LEU A C 1
ATOM 1270 O O . LEU A 1 157 ? -12.661 -10.087 15.982 1.00 90.38 157 LEU A O 1
ATOM 1274 N N . ILE A 1 158 ? -11.979 -9.531 18.056 1.00 89.06 158 ILE A N 1
ATOM 1275 C CA . ILE A 1 158 ? -11.453 -8.203 17.719 1.00 89.06 158 ILE A CA 1
ATOM 1276 C C . ILE A 1 158 ? -10.294 -8.359 16.729 1.00 89.06 158 ILE A C 1
ATOM 1278 O O . ILE A 1 158 ? -10.404 -7.878 15.600 1.00 89.06 158 ILE A O 1
ATOM 1282 N N . GLU A 1 159 ? -9.254 -9.118 17.084 1.00 86.19 159 GLU A N 1
ATOM 1283 C CA . GLU A 1 159 ? -8.101 -9.401 16.219 1.00 86.19 159 GLU A CA 1
ATOM 1284 C C . GLU A 1 159 ? -8.521 -9.958 14.854 1.00 86.19 159 GLU A C 1
ATOM 1286 O O . GLU A 1 159 ? -8.092 -9.453 13.815 1.00 86.19 159 GLU A O 1
ATOM 1291 N N . GLN A 1 160 ? -9.416 -10.950 14.827 1.00 89.25 160 GLN A N 1
ATOM 1292 C CA . GLN A 1 160 ? -9.929 -11.529 13.581 1.00 89.25 160 GLN A CA 1
ATOM 1293 C C . GLN A 1 160 ? -10.676 -10.508 12.718 1.00 89.25 160 GLN A C 1
ATOM 1295 O O . GLN A 1 160 ? -10.542 -10.521 11.495 1.00 89.25 160 GLN A O 1
ATOM 1300 N N . THR A 1 161 ? -11.446 -9.613 13.341 1.00 88.06 161 THR A N 1
ATOM 1301 C CA . THR A 1 161 ? -12.177 -8.558 12.630 1.00 88.06 161 THR A CA 1
ATOM 1302 C C . THR A 1 161 ? -11.222 -7.520 12.042 1.00 88.06 161 THR A C 1
ATOM 1304 O O . THR A 1 161 ? -11.488 -6.983 10.971 1.00 88.06 161 THR A O 1
ATOM 1307 N N . ILE A 1 162 ? -10.119 -7.225 12.730 1.00 83.75 162 ILE A N 1
ATOM 1308 C CA . ILE A 1 162 ? -9.185 -6.144 12.392 1.00 83.75 162 ILE A CA 1
ATOM 1309 C C . ILE A 1 162 ? -8.131 -6.569 11.378 1.00 83.75 162 ILE A C 1
ATOM 1311 O O . ILE A 1 162 ? -7.758 -5.770 10.516 1.00 83.75 162 ILE A O 1
ATOM 1315 N N . ARG A 1 163 ? -7.675 -7.818 11.454 1.00 82.75 163 ARG A N 1
ATOM 1316 C CA . ARG A 1 163 ? -6.551 -8.328 10.669 1.00 82.75 163 ARG A CA 1
ATOM 1317 C C . ARG A 1 163 ? -6.618 -7.988 9.168 1.00 82.75 163 ARG A C 1
ATOM 1319 O O . ARG A 1 163 ? -5.623 -7.469 8.660 1.00 82.75 163 ARG A O 1
ATOM 1326 N N . PRO A 1 164 ? -7.748 -8.165 8.449 1.00 78.69 164 PRO A N 1
ATOM 1327 C CA . PRO A 1 164 ? -7.819 -7.806 7.027 1.00 78.69 164 PRO A CA 1
ATOM 1328 C C . PRO A 1 164 ? -7.571 -6.311 6.777 1.00 78.69 164 PRO A C 1
ATOM 1330 O O . PRO A 1 164 ? -6.933 -5.919 5.804 1.00 78.69 164 PRO A O 1
ATOM 1333 N N . TYR A 1 165 ? -8.040 -5.458 7.688 1.00 78.06 165 TYR A N 1
ATOM 1334 C CA . TYR A 1 165 ? -7.938 -4.007 7.578 1.00 78.06 165 TYR A CA 1
ATOM 1335 C C . TYR A 1 165 ? -6.531 -3.484 7.890 1.00 78.06 165 TYR A C 1
ATOM 1337 O O . TYR A 1 165 ? -6.114 -2.483 7.302 1.00 78.06 165 TYR A O 1
ATOM 1345 N N . GLU A 1 166 ? -5.786 -4.142 8.778 1.00 72.19 166 GLU A N 1
ATOM 1346 C CA . GLU A 1 166 ? -4.363 -3.859 9.007 1.00 72.19 166 GLU A CA 1
ATOM 1347 C C . GLU A 1 166 ? -3.501 -4.320 7.824 1.00 72.19 166 GLU A C 1
ATOM 1349 O O . GLU A 1 166 ? -2.659 -3.562 7.318 1.00 72.19 166 GLU A O 1
ATOM 1354 N N . GLU A 1 167 ? -3.770 -5.524 7.308 1.00 68.94 167 GLU A N 1
ATOM 1355 C CA . GLU A 1 167 ? -3.108 -6.062 6.115 1.00 68.94 167 GLU A CA 1
ATOM 1356 C C . GLU A 1 167 ? -3.296 -5.122 4.909 1.00 68.94 167 GLU A C 1
ATOM 1358 O O . GLU A 1 167 ? -2.316 -4.780 4.230 1.00 68.94 167 GLU A O 1
ATOM 1363 N N . ASP A 1 168 ? -4.499 -4.567 4.738 1.00 66.38 168 ASP A N 1
ATOM 1364 C CA . ASP A 1 168 ? -4.822 -3.606 3.678 1.00 66.38 168 ASP A CA 1
ATOM 1365 C C . ASP A 1 168 ? -4.473 -2.148 4.002 1.00 66.38 168 ASP A C 1
ATOM 1367 O O . ASP A 1 168 ? -4.586 -1.288 3.129 1.00 66.38 168 ASP A O 1
ATOM 1371 N N . ASN A 1 169 ? -3.976 -1.836 5.209 1.00 60.88 169 ASN A N 1
ATOM 1372 C CA . ASN A 1 169 ? -3.776 -0.452 5.657 1.00 60.88 169 ASN A CA 1
ATOM 1373 C C . ASN A 1 169 ? -5.040 0.380 5.398 1.00 60.88 169 ASN A C 1
ATOM 1375 O O . ASN A 1 169 ? -5.041 1.333 4.619 1.00 60.88 169 ASN A O 1
ATOM 1379 N N . THR A 1 170 ? -6.122 0.038 6.078 1.00 62.38 170 THR A N 1
ATOM 1380 C CA . THR A 1 170 ? -7.307 0.896 6.171 1.00 62.38 170 THR A CA 1
ATOM 1381 C C . THR A 1 170 ? -7.449 1.486 7.571 1.00 62.38 170 THR A C 1
ATOM 1383 O O . THR A 1 170 ? -7.977 2.589 7.705 1.00 62.38 170 THR A O 1
ATOM 1386 N N . ILE A 1 171 ? -6.888 0.845 8.604 1.00 66.19 171 ILE A N 1
ATOM 1387 C CA . ILE A 1 171 ? -6.972 1.337 9.984 1.00 66.19 171 ILE A CA 1
ATOM 1388 C C . ILE A 1 171 ? -5.636 1.446 10.685 1.00 66.19 171 ILE A C 1
ATOM 1390 O O . ILE A 1 171 ? -4.655 0.813 10.311 1.00 66.19 171 ILE A O 1
ATOM 1394 N N . ALA A 1 172 ? -5.653 2.232 11.752 1.00 63.47 172 ALA A N 1
ATOM 1395 C CA . ALA A 1 172 ? -4.797 2.001 12.885 1.00 63.47 172 ALA A CA 1
ATOM 1396 C C . ALA A 1 172 ? -5.610 1.881 14.163 1.00 63.47 172 ALA A C 1
ATOM 1398 O O . ALA A 1 172 ? -6.634 2.558 14.325 1.00 63.47 172 ALA A O 1
ATOM 1399 N N . ILE A 1 173 ? -5.089 1.056 15.062 1.00 66.25 173 ILE A N 1
ATOM 1400 C CA . ILE A 1 173 ? -5.572 0.920 16.423 1.00 66.25 173 ILE A CA 1
ATOM 1401 C C . ILE A 1 173 ? -4.467 1.385 17.345 1.00 66.25 173 ILE A C 1
ATOM 1403 O O . ILE A 1 173 ? -3.331 0.926 17.256 1.00 66.25 173 ILE A O 1
ATOM 1407 N N . GLN A 1 174 ? -4.795 2.341 18.203 1.00 63.22 174 GLN A N 1
ATOM 1408 C CA . GLN A 1 174 ? -3.908 2.728 19.289 1.00 63.22 174 GLN A CA 1
ATOM 1409 C C . GLN A 1 174 ? -4.479 2.133 20.560 1.00 63.22 174 GLN A C 1
ATOM 1411 O O . GLN A 1 174 ? -5.384 2.715 21.162 1.00 63.22 174 GLN A O 1
ATOM 1416 N N . ASP A 1 175 ? -3.971 0.956 20.907 1.00 64.94 175 ASP A N 1
ATOM 1417 C CA . ASP A 1 175 ? -4.164 0.369 22.222 1.00 64.94 175 ASP A CA 1
ATOM 1418 C C . ASP A 1 175 ? -3.272 1.115 23.218 1.00 64.94 175 ASP A C 1
ATOM 1420 O O . ASP A 1 175 ? -2.070 1.289 22.991 1.00 64.94 175 ASP A O 1
ATOM 1424 N N . LYS A 1 176 ? -3.870 1.601 24.305 1.00 54.62 176 LYS A N 1
ATOM 1425 C CA . LYS A 1 176 ? -3.127 2.028 25.490 1.00 54.62 176 LYS A CA 1
ATOM 1426 C C . LYS A 1 176 ? -3.822 1.535 26.750 1.00 54.62 176 LYS A C 1
ATOM 1428 O O . LYS A 1 176 ? -4.216 2.321 27.605 1.00 54.62 176 LYS A O 1
ATOM 1433 N N . GLY A 1 177 ? -3.849 0.215 26.871 1.00 49.53 177 GLY A N 1
ATOM 1434 C CA . GLY A 1 177 ? -3.574 -0.455 28.130 1.00 49.53 177 GLY A CA 1
ATOM 1435 C C . GLY A 1 177 ? -4.783 -1.155 28.717 1.00 49.53 177 GLY A C 1
ATOM 1436 O O . GLY A 1 177 ? -5.858 -0.572 28.839 1.00 49.53 177 GLY A O 1
ATOM 1437 N N . TYR A 1 178 ? -4.546 -2.390 29.157 1.00 53.44 178 TYR A N 1
ATOM 1438 C CA . TYR A 1 178 ? -5.382 -3.057 30.142 1.00 53.44 178 TYR A CA 1
ATOM 1439 C C . TYR A 1 178 ? -5.581 -2.098 31.317 1.00 53.44 178 TYR A C 1
ATOM 1441 O O . TYR A 1 178 ? -4.638 -1.782 32.053 1.00 53.44 178 TYR A O 1
ATOM 1449 N N . LEU A 1 179 ? -6.786 -1.546 31.444 1.00 57.56 179 LEU A N 1
ATOM 1450 C CA . LEU A 1 179 ? -7.080 -0.631 32.537 1.00 57.56 179 LEU A CA 1
ATOM 1451 C C . LEU A 1 179 ? -6.977 -1.423 33.846 1.00 57.56 179 LEU A C 1
ATOM 1453 O O . LEU A 1 179 ? -7.399 -2.575 33.912 1.00 57.56 179 LEU A O 1
ATOM 1457 N N . LYS A 1 180 ? -6.473 -0.804 34.923 1.00 50.28 180 LYS A N 1
ATOM 1458 C CA . LYS A 1 180 ? -6.438 -1.427 36.267 1.00 50.28 180 LYS A CA 1
ATOM 1459 C C . LYS A 1 180 ? -7.819 -1.920 36.739 1.00 50.28 180 LYS A C 1
ATOM 1461 O O . LYS A 1 180 ? -7.901 -2.727 37.656 1.00 50.28 180 LYS A O 1
ATOM 1466 N N . THR A 1 181 ? -8.885 -1.422 36.114 1.00 53.03 181 THR A N 1
ATOM 1467 C CA . THR A 1 181 ? -10.295 -1.754 36.342 1.00 53.03 181 THR A CA 1
ATOM 1468 C C . THR A 1 181 ? -10.838 -2.868 35.432 1.00 53.03 181 THR A C 1
ATOM 1470 O O . THR A 1 181 ? -12.026 -3.151 35.509 1.00 53.03 181 THR A O 1
ATOM 1473 N N . GLY A 1 182 ? -10.014 -3.468 34.562 1.00 68.56 182 GLY A N 1
ATOM 1474 C CA . GLY A 1 182 ? -10.419 -4.448 33.547 1.00 68.56 182 GLY A CA 1
ATOM 1475 C C . GLY A 1 182 ? -10.852 -3.808 32.218 1.00 68.56 182 GLY A C 1
ATOM 1476 O O . GLY A 1 182 ? -11.492 -2.750 32.195 1.00 68.56 182 GLY A O 1
ATOM 1477 N N . GLY A 1 183 ? -10.507 -4.457 31.100 1.00 77.25 183 GLY A N 1
ATOM 1478 C CA . GLY A 1 183 ? -10.933 -4.072 29.748 1.00 77.25 183 GLY A CA 1
ATOM 1479 C C . GLY A 1 183 ? -9.931 -3.246 28.932 1.00 77.25 183 GLY A C 1
ATOM 1480 O O . GLY A 1 183 ? -8.787 -3.044 29.340 1.00 77.25 183 GLY A O 1
ATOM 1481 N N . TYR A 1 184 ? -10.390 -2.766 27.769 1.00 81.06 184 TYR A N 1
ATOM 1482 C CA . TYR A 1 184 ? -9.576 -2.132 26.721 1.00 81.06 184 TYR A CA 1
ATOM 1483 C C . TYR A 1 184 ? -10.221 -0.845 26.197 1.00 81.06 184 TYR A C 1
ATOM 1485 O O . TYR A 1 184 ? -11.443 -0.782 26.044 1.00 81.06 184 TYR A O 1
ATOM 1493 N N . ASP A 1 185 ? -9.402 0.147 25.842 1.00 84.81 185 ASP A N 1
ATOM 1494 C CA . ASP A 1 185 ? -9.822 1.298 25.037 1.00 84.81 185 ASP A CA 1
ATOM 1495 C C . ASP A 1 185 ? -9.143 1.235 23.664 1.00 84.81 185 ASP A C 1
ATOM 1497 O O . ASP A 1 185 ? -7.937 1.438 23.529 1.00 84.81 185 ASP A O 1
ATOM 1501 N N . LEU A 1 186 ? -9.937 0.969 22.628 1.00 85.94 186 LEU A N 1
ATOM 1502 C CA . LEU A 1 186 ? -9.472 0.875 21.249 1.00 85.94 186 LEU A CA 1
ATOM 1503 C C . LEU A 1 186 ? -9.750 2.184 20.517 1.00 85.94 186 LEU A C 1
ATOM 1505 O O . LEU A 1 186 ? -10.897 2.495 20.184 1.00 85.94 186 LEU A O 1
ATOM 1509 N N . ASN A 1 187 ? -8.700 2.944 20.221 1.00 85.12 187 ASN A N 1
ATOM 1510 C CA . ASN A 1 187 ? -8.807 4.132 19.377 1.00 85.12 187 ASN A CA 1
ATOM 1511 C C . ASN A 1 187 ? -8.724 3.727 17.904 1.00 85.12 187 ASN A C 1
ATOM 1513 O O . ASN A 1 187 ? -7.670 3.292 17.449 1.00 85.12 187 ASN A O 1
ATOM 1517 N N . ILE A 1 188 ? -9.813 3.899 17.154 1.00 86.31 188 ILE A N 1
ATOM 1518 C CA . ILE A 1 188 ? -9.940 3.458 15.762 1.00 86.31 188 ILE A CA 1
ATOM 1519 C C . ILE A 1 188 ? -9.946 4.664 14.812 1.00 86.31 188 ILE A C 1
ATOM 1521 O O . ILE A 1 188 ? -10.743 5.601 14.945 1.00 86.31 188 ILE A O 1
ATOM 1525 N N . THR A 1 189 ? -9.086 4.634 13.792 1.00 83.06 189 THR A N 1
ATOM 1526 C CA . THR A 1 189 ? -8.949 5.724 12.802 1.00 83.06 189 THR A CA 1
ATOM 1527 C C . THR A 1 189 ? -10.112 5.876 11.822 1.00 83.06 189 THR A C 1
ATOM 1529 O O . THR A 1 189 ? -10.186 6.915 11.166 1.00 83.06 189 THR A O 1
ATOM 1532 N N . LEU A 1 190 ? -10.953 4.847 11.664 1.00 82.38 190 LEU A N 1
ATOM 1533 C CA . LEU A 1 190 ? -12.115 4.832 10.769 1.00 82.38 190 LEU A CA 1
ATOM 1534 C C . LEU A 1 190 ? -13.367 4.360 11.510 1.00 82.38 190 LEU A C 1
ATOM 1536 O O . LEU A 1 190 ? -13.428 3.223 11.988 1.00 82.38 190 LEU A O 1
ATOM 1540 N N . LYS A 1 191 ? -14.406 5.201 11.542 1.00 86.50 191 LYS A N 1
ATOM 1541 C CA . LYS A 1 191 ? -15.675 4.878 12.218 1.00 86.50 191 LYS A CA 1
ATOM 1542 C C . LYS A 1 191 ? -16.356 3.622 11.660 1.00 86.50 191 LYS A C 1
ATOM 1544 O O . LYS A 1 191 ? -16.978 2.879 12.417 1.00 86.50 191 LYS A O 1
ATOM 1549 N N . THR A 1 192 ? -16.251 3.376 10.355 1.00 88.06 192 THR A N 1
ATOM 1550 C CA . THR A 1 192 ? -16.868 2.215 9.689 1.00 88.06 192 THR A CA 1
ATOM 1551 C C . THR A 1 192 ? -16.362 0.892 10.250 1.00 88.06 192 THR A C 1
ATOM 1553 O O . THR A 1 192 ? -17.151 -0.020 10.461 1.00 88.06 192 THR A O 1
ATOM 1556 N N . ILE A 1 193 ? -15.073 0.803 10.563 1.00 87.56 193 ILE A N 1
ATOM 1557 C CA . ILE A 1 193 ? -14.474 -0.427 11.089 1.00 87.56 193 ILE A CA 1
ATOM 1558 C C . ILE A 1 193 ? -14.760 -0.574 12.577 1.00 87.56 193 ILE A C 1
ATOM 1560 O O . ILE A 1 193 ? -15.054 -1.678 13.030 1.00 87.56 193 ILE A O 1
ATOM 1564 N N . ALA A 1 194 ? -14.821 0.539 13.317 1.00 90.94 194 ALA A N 1
ATOM 1565 C CA . ALA A 1 194 ? -15.311 0.508 14.690 1.00 90.94 194 ALA A CA 1
ATOM 1566 C C . ALA A 1 194 ? -16.745 -0.050 14.777 1.00 90.94 194 ALA A C 1
ATOM 1568 O O . ALA A 1 194 ? -17.027 -0.882 15.635 1.00 90.94 194 ALA A O 1
ATOM 1569 N N . ASN A 1 195 ? -17.630 0.335 13.847 1.00 92.06 195 ASN A N 1
ATOM 1570 C CA . ASN A 1 195 ? -18.980 -0.231 13.750 1.00 92.06 195 ASN A CA 1
ATOM 1571 C C . ASN A 1 195 ? -18.968 -1.742 13.503 1.00 92.06 195 ASN A C 1
ATOM 1573 O O . ASN A 1 195 ? -19.756 -2.456 14.118 1.00 92.06 195 ASN A O 1
ATOM 1577 N N . THR A 1 196 ? -18.094 -2.230 12.620 1.00 92.94 196 THR A N 1
ATOM 1578 C CA . THR A 1 196 ? -17.961 -3.667 12.344 1.00 92.94 196 THR A CA 1
ATOM 1579 C C . THR A 1 196 ? -17.532 -4.433 13.593 1.00 92.94 196 THR A C 1
ATOM 1581 O O . THR A 1 196 ? -18.166 -5.428 13.934 1.00 92.94 196 THR A O 1
ATOM 1584 N N . ILE A 1 197 ? -16.522 -3.938 14.318 1.00 92.38 197 ILE A N 1
ATOM 1585 C CA . ILE A 1 197 ? -16.059 -4.544 15.577 1.00 92.38 197 ILE A CA 1
ATOM 1586 C C . ILE A 1 197 ? -17.203 -4.590 16.596 1.00 92.38 197 ILE A C 1
ATOM 1588 O O . ILE A 1 197 ? -17.523 -5.653 17.122 1.00 92.38 197 ILE A O 1
ATOM 1592 N N . VAL A 1 198 ? -17.869 -3.454 16.830 1.00 94.75 198 VAL A N 1
ATOM 1593 C CA . VAL A 1 198 ? -18.994 -3.352 17.772 1.00 94.75 198 VAL A CA 1
ATOM 1594 C C . VAL A 1 198 ? -20.130 -4.297 17.384 1.00 94.75 198 VAL A C 1
ATOM 1596 O O . VAL A 1 198 ? -20.668 -4.980 18.247 1.00 94.75 198 VAL A O 1
ATOM 1599 N N . LYS A 1 199 ? -20.492 -4.372 16.099 1.00 95.25 199 LYS A N 1
ATOM 1600 C CA . LYS A 1 199 ? -21.543 -5.273 15.605 1.00 95.25 199 LYS A CA 1
ATOM 1601 C C . LYS A 1 199 ? -21.192 -6.738 15.868 1.00 95.25 199 LYS A C 1
ATOM 1603 O O . LYS A 1 199 ? -22.031 -7.469 16.384 1.00 95.25 199 LYS A O 1
ATOM 1608 N N . ASN A 1 200 ? -19.967 -7.151 15.549 1.00 94.44 200 ASN A N 1
ATOM 1609 C CA . ASN A 1 200 ? -19.516 -8.528 15.748 1.00 94.44 200 ASN A CA 1
ATOM 1610 C C . ASN A 1 200 ? -19.519 -8.906 17.234 1.00 94.44 200 ASN A C 1
ATOM 1612 O O . ASN A 1 200 ? -20.060 -9.947 17.598 1.00 94.44 200 ASN A O 1
ATOM 1616 N N . LEU A 1 201 ? -19.000 -8.026 18.097 1.00 93.00 201 LEU A N 1
ATOM 1617 C CA . LEU A 1 201 ? -19.020 -8.223 19.547 1.00 93.00 201 LEU A CA 1
ATOM 1618 C C . LEU A 1 201 ? -20.447 -8.297 20.099 1.00 93.00 201 LEU A C 1
ATOM 1620 O O . LEU A 1 201 ? -20.743 -9.155 20.927 1.00 93.00 201 LEU A O 1
ATOM 1624 N N . ARG A 1 202 ? -21.349 -7.435 19.616 1.00 93.75 202 ARG A N 1
ATOM 1625 C CA . ARG A 1 202 ? -22.754 -7.447 20.038 1.00 93.75 202 ARG A CA 1
ATOM 1626 C C . ARG A 1 202 ? -23.468 -8.738 19.670 1.00 93.75 202 ARG A C 1
ATOM 1628 O O . ARG A 1 202 ? -24.201 -9.268 20.496 1.00 93.75 202 ARG A O 1
ATOM 1635 N N . ASN A 1 203 ? -23.225 -9.245 18.467 1.00 93.19 203 ASN A N 1
ATOM 1636 C CA . ASN A 1 203 ? -23.833 -10.486 18.000 1.00 93.19 203 ASN A CA 1
ATOM 1637 C C . ASN A 1 203 ? -23.305 -11.713 18.753 1.00 93.19 203 ASN A C 1
ATOM 1639 O O . ASN A 1 203 ? -24.075 -12.625 19.024 1.00 93.19 203 ASN A O 1
ATOM 1643 N N . ALA A 1 204 ? -22.008 -11.740 19.073 1.00 91.12 204 ALA A N 1
ATOM 1644 C CA . ALA A 1 204 ? -21.376 -12.898 19.701 1.00 91.12 204 ALA A CA 1
ATOM 1645 C C . ALA A 1 204 ? -21.593 -12.965 21.220 1.00 91.12 204 ALA A C 1
ATOM 1647 O O . ALA A 1 204 ? -21.751 -14.054 21.759 1.00 91.12 204 ALA A O 1
ATOM 1648 N N . PHE A 1 205 ? -21.605 -11.819 21.908 1.00 89.69 205 PHE A N 1
ATOM 1649 C CA . PHE A 1 205 ? -21.522 -11.782 23.374 1.00 89.69 205 PHE A CA 1
ATOM 1650 C C . PHE A 1 205 ? -22.660 -11.020 24.060 1.00 89.69 205 PHE A C 1
ATOM 1652 O O . PHE A 1 205 ? -22.724 -11.023 25.283 1.00 89.69 205 PHE A O 1
ATOM 1659 N N . GLN A 1 206 ? -23.529 -10.341 23.301 1.00 90.81 206 GLN A N 1
ATOM 1660 C CA . GLN A 1 206 ? -24.674 -9.580 23.828 1.00 90.81 206 GLN A CA 1
ATOM 1661 C C . GLN A 1 206 ? -24.354 -8.661 25.043 1.00 90.81 206 GLN A C 1
ATOM 1663 O O . GLN A 1 206 ? -25.088 -8.671 26.028 1.00 90.81 206 GLN A O 1
ATOM 1668 N N . PRO A 1 207 ? -23.282 -7.842 25.002 1.00 91.44 207 PRO A N 1
ATOM 1669 C CA . PRO A 1 207 ? -22.930 -6.930 26.089 1.00 91.44 207 PRO A CA 1
ATOM 1670 C C . PRO A 1 207 ? -23.937 -5.772 26.229 1.00 91.44 207 PRO A C 1
ATOM 1672 O O . PRO A 1 207 ? -24.608 -5.396 25.259 1.00 91.44 207 PRO A O 1
ATOM 1675 N N . GLU A 1 208 ? -23.959 -5.113 27.395 1.00 92.12 208 GLU A N 1
ATOM 1676 C CA . GLU A 1 208 ? -24.605 -3.801 27.542 1.00 92.12 208 GLU A CA 1
ATOM 1677 C C . GLU A 1 208 ? -23.910 -2.813 26.592 1.00 92.12 208 GLU A C 1
ATOM 1679 O O . GLU A 1 208 ? -22.680 -2.704 26.571 1.00 92.12 208 GLU A O 1
ATOM 1684 N N . TYR A 1 209 ? -24.693 -2.082 25.798 1.00 94.31 209 TYR A N 1
ATOM 1685 C CA . TYR A 1 209 ? -24.182 -1.217 24.739 1.00 94.31 209 TYR A CA 1
ATOM 1686 C C . TYR A 1 209 ? -24.662 0.224 24.901 1.00 94.31 209 TYR A C 1
ATOM 1688 O O . TYR A 1 209 ? -25.864 0.488 24.944 1.00 94.31 209 TYR A O 1
ATOM 1696 N N . LYS A 1 210 ? -23.717 1.170 24.911 1.00 95.44 210 LYS A N 1
ATOM 1697 C CA . LYS A 1 210 ? -23.986 2.614 24.856 1.00 95.44 210 LYS A CA 1
ATOM 1698 C C . LYS A 1 210 ? -23.158 3.270 23.758 1.00 95.44 210 LYS A C 1
ATOM 1700 O O . LYS A 1 210 ? -22.031 2.864 23.480 1.00 95.44 210 LYS A O 1
ATOM 1705 N N . ILE A 1 211 ? -23.711 4.313 23.147 1.00 95.81 211 ILE A N 1
ATOM 1706 C CA . ILE A 1 211 ? -23.048 5.109 22.114 1.00 95.81 211 ILE A CA 1
ATOM 1707 C C . ILE A 1 211 ? -23.165 6.592 22.451 1.00 95.81 211 ILE A C 1
ATOM 1709 O O . ILE A 1 211 ? -24.213 7.055 22.896 1.00 95.81 211 ILE A O 1
ATOM 1713 N N . SER A 1 212 ? -22.095 7.347 22.225 1.00 93.50 212 SER A N 1
ATOM 1714 C CA . SER A 1 212 ? -22.112 8.804 22.318 1.00 93.50 212 SER A CA 1
ATOM 1715 C C . SER A 1 212 ? -21.363 9.440 21.151 1.00 93.50 212 SER A C 1
ATOM 1717 O O . SER A 1 212 ? -20.464 8.847 20.548 1.00 93.50 212 SER A O 1
ATOM 1719 N N . HIS A 1 213 ? -21.750 10.669 20.811 1.00 92.38 213 HIS A N 1
ATOM 1720 C CA . HIS A 1 213 ? -21.154 11.433 19.721 1.00 92.38 213 HIS A CA 1
ATOM 1721 C C . HIS A 1 213 ? -20.696 12.796 20.228 1.00 92.38 213 HIS A C 1
ATOM 1723 O O . HIS A 1 213 ? -21.462 13.525 20.852 1.00 92.38 213 HIS A O 1
ATOM 1729 N N . ARG A 1 214 ? -19.458 13.169 19.902 1.00 89.31 214 ARG A N 1
ATOM 1730 C CA . ARG A 1 214 ? -18.896 14.492 20.180 1.00 89.31 214 ARG A CA 1
ATOM 1731 C C . ARG A 1 214 ? -18.563 15.188 18.870 1.00 89.31 214 ARG A C 1
ATOM 1733 O O . ARG A 1 214 ? -17.789 14.657 18.076 1.00 89.31 214 ARG A O 1
ATOM 1740 N N . LEU A 1 215 ? -19.124 16.373 18.642 1.00 87.00 215 LEU A N 1
ATOM 1741 C CA . LEU A 1 215 ? -18.744 17.217 17.510 1.00 87.00 215 LEU A CA 1
ATOM 1742 C C . LEU A 1 215 ? -17.291 17.674 17.701 1.00 87.00 215 LEU A C 1
ATOM 1744 O O . LEU A 1 215 ? -16.949 18.223 18.746 1.00 87.00 215 LEU A O 1
ATOM 1748 N N . VAL A 1 216 ? -16.439 17.417 16.713 1.00 84.50 216 VAL A N 1
ATOM 1749 C CA . VAL A 1 216 ? -15.010 17.777 16.748 1.00 84.50 216 VAL A CA 1
ATOM 1750 C C . VAL A 1 216 ? -14.609 18.764 15.660 1.00 84.50 216 VAL A C 1
ATOM 1752 O O . VAL A 1 216 ? -13.485 19.250 15.668 1.00 84.50 216 VAL A O 1
ATOM 1755 N N . GLY A 1 217 ? -15.511 19.078 14.732 1.00 80.75 217 GLY A N 1
ATOM 1756 C CA . GLY A 1 217 ? -15.280 20.129 13.752 1.00 80.75 217 GLY A CA 1
ATOM 1757 C C . GLY A 1 217 ? -16.226 20.054 12.566 1.00 80.75 217 GLY A C 1
ATOM 1758 O O . GLY A 1 217 ? -17.230 19.340 12.583 1.00 80.75 217 GLY A O 1
ATOM 1759 N N . PHE A 1 218 ? -15.861 20.780 11.518 1.00 75.62 218 PHE A N 1
ATOM 1760 C CA . PHE A 1 218 ? -16.552 20.802 10.239 1.00 75.62 218 PHE A CA 1
ATOM 1761 C C . PHE A 1 218 ? -15.571 20.465 9.122 1.00 75.62 218 PHE A C 1
ATOM 1763 O O . PHE A 1 218 ? -14.447 20.960 9.080 1.00 75.62 218 PHE A O 1
ATOM 1770 N N . ASP A 1 219 ? -16.002 19.605 8.213 1.00 72.31 219 ASP A N 1
ATOM 1771 C CA . ASP A 1 219 ? -15.369 19.445 6.918 1.00 72.31 219 ASP A CA 1
ATOM 1772 C C . ASP A 1 219 ? -15.843 20.595 6.027 1.00 72.31 219 ASP A C 1
ATOM 1774 O O . ASP A 1 219 ? -16.975 20.563 5.549 1.00 72.31 219 ASP A O 1
ATOM 1778 N N . MET A 1 220 ? -15.025 21.643 5.882 1.00 67.56 220 MET A N 1
ATOM 1779 C CA . MET A 1 220 ? -15.390 22.829 5.097 1.00 67.56 220 MET A CA 1
ATOM 1780 C C . MET A 1 220 ? -15.717 22.476 3.632 1.00 67.56 220 MET A C 1
ATOM 1782 O O . MET A 1 220 ? -16.804 22.842 3.188 1.00 67.56 220 MET A O 1
ATOM 1786 N N . PRO A 1 221 ? -14.884 21.699 2.902 1.00 70.56 221 PRO A N 1
ATOM 1787 C CA . PRO A 1 221 ? -15.195 21.284 1.532 1.00 70.56 221 PRO A CA 1
ATOM 1788 C C . PRO A 1 221 ? -16.520 20.530 1.377 1.00 70.56 221 PRO A C 1
ATOM 1790 O O . PRO A 1 221 ? -17.228 20.726 0.396 1.00 70.56 221 PRO A O 1
ATOM 1793 N N . ALA A 1 222 ? -16.864 19.661 2.331 1.00 68.25 222 ALA A N 1
ATOM 1794 C CA . ALA A 1 222 ? -18.078 18.847 2.253 1.00 68.25 222 ALA A CA 1
ATOM 1795 C C . ALA A 1 222 ? -19.276 19.443 3.018 1.00 68.25 222 ALA A C 1
ATOM 1797 O O . ALA A 1 222 ? -20.339 18.824 3.035 1.00 68.25 222 ALA A O 1
ATOM 1798 N N . SER A 1 223 ? -19.096 20.580 3.705 1.00 70.56 223 SER A N 1
ATOM 1799 C CA . SER A 1 223 ? -20.041 21.167 4.676 1.00 70.56 223 SER A CA 1
ATOM 1800 C C . SER A 1 223 ? -20.632 20.157 5.671 1.00 70.56 223 SER A C 1
ATOM 1802 O O . SER A 1 223 ? -21.774 20.274 6.114 1.00 70.56 223 SER A O 1
ATOM 1804 N N . LYS A 1 224 ? -19.853 19.133 6.041 1.00 75.81 224 LYS A N 1
ATOM 1805 C CA . LYS A 1 224 ? -20.295 18.044 6.923 1.00 75.81 224 LYS A CA 1
ATOM 1806 C C . LYS A 1 224 ? -19.689 18.187 8.310 1.00 75.81 224 LYS A C 1
ATOM 1808 O O . LYS A 1 224 ? -18.480 18.349 8.463 1.00 75.81 224 LYS A O 1
ATOM 1813 N N . LYS A 1 225 ? -20.523 18.052 9.340 1.00 78.75 225 LYS A N 1
ATOM 1814 C CA . LYS A 1 225 ? -20.074 17.956 10.735 1.00 78.75 225 LYS A CA 1
ATOM 1815 C C . LYS A 1 225 ? -19.205 16.706 10.921 1.00 78.75 225 LYS A C 1
ATOM 1817 O O . LYS A 1 225 ? -19.615 15.602 10.562 1.00 78.75 225 LYS A O 1
ATOM 1822 N N . LYS A 1 226 ? -18.019 16.869 11.507 1.00 77.94 226 LYS A N 1
ATOM 1823 C CA . LYS A 1 226 ? -17.135 15.769 11.916 1.00 77.94 226 LYS A CA 1
ATOM 1824 C C . LYS A 1 226 ? -17.391 15.428 13.374 1.00 77.94 226 LYS A C 1
ATOM 1826 O O . LYS A 1 226 ? -17.286 16.290 14.244 1.00 77.94 226 LYS A O 1
ATOM 1831 N N . TYR A 1 227 ? -17.678 14.159 13.641 1.00 83.50 227 TYR A N 1
ATOM 1832 C CA . TYR A 1 227 ? -17.938 13.649 14.983 1.00 83.50 227 TYR A CA 1
ATOM 1833 C C . TYR A 1 227 ? -16.907 12.596 15.373 1.00 83.50 227 TYR A C 1
ATOM 1835 O O . TYR A 1 227 ? -16.592 11.720 14.569 1.00 83.50 227 TYR A O 1
ATOM 1843 N N . LYS A 1 228 ? -16.458 12.634 16.628 1.00 88.00 228 LYS A N 1
ATOM 1844 C CA . LYS A 1 228 ? -15.869 11.469 17.290 1.00 88.00 228 LYS A CA 1
ATOM 1845 C C . LYS A 1 228 ? -16.977 10.658 17.945 1.00 88.00 228 LYS A C 1
ATOM 1847 O O . LYS A 1 228 ? -17.872 11.229 18.563 1.00 88.00 228 LYS A O 1
ATOM 1852 N N . THR A 1 229 ? -16.941 9.343 17.771 1.00 92.12 229 THR A N 1
ATOM 1853 C CA . THR A 1 229 ? -17.950 8.434 18.334 1.00 92.12 229 THR A CA 1
ATOM 1854 C C . THR A 1 229 ? -17.324 7.534 19.386 1.00 92.12 229 THR A C 1
ATOM 1856 O O . THR A 1 229 ? -16.320 6.889 19.107 1.00 92.12 229 THR A O 1
ATOM 1859 N N . THR A 1 230 ? -17.925 7.451 20.564 1.00 93.38 230 THR A N 1
ATOM 1860 C CA . THR A 1 230 ? -17.501 6.505 21.599 1.00 93.38 230 THR A CA 1
ATOM 1861 C C . THR A 1 230 ? -18.542 5.404 21.720 1.00 93.38 230 THR A C 1
ATOM 1863 O O . THR A 1 230 ? -19.732 5.685 21.850 1.00 93.38 230 THR A O 1
ATOM 1866 N N . TYR A 1 231 ? -18.090 4.156 21.667 1.00 94.81 231 TYR A N 1
ATOM 1867 C CA . TYR A 1 231 ? -18.888 2.959 21.900 1.00 94.81 231 TYR A CA 1
ATOM 1868 C C . TYR A 1 231 ? -18.457 2.352 23.228 1.00 94.81 231 TYR A C 1
ATOM 1870 O O . TYR A 1 231 ? -17.282 2.049 23.390 1.00 94.81 231 TYR A O 1
ATOM 1878 N N . LEU A 1 232 ? -19.383 2.163 24.158 1.00 93.69 232 LEU A N 1
ATOM 1879 C CA . LEU A 1 232 ? -19.142 1.469 25.418 1.00 93.69 232 LEU A CA 1
ATOM 1880 C C . LEU A 1 232 ? -19.823 0.103 25.360 1.00 93.69 232 LEU A C 1
ATOM 1882 O O . LEU A 1 232 ? -21.027 0.026 25.118 1.00 93.69 232 LEU A O 1
ATOM 1886 N N . LEU A 1 233 ? -19.039 -0.949 25.575 1.00 92.88 233 LEU A N 1
ATOM 1887 C CA . LEU A 1 233 ? -19.472 -2.339 25.652 1.00 92.88 233 LEU A CA 1
ATOM 1888 C C . LEU A 1 233 ? -19.112 -2.869 27.040 1.00 92.88 233 LEU A C 1
ATOM 1890 O O . LEU A 1 233 ? -17.927 -2.952 27.371 1.00 92.88 233 LEU A O 1
ATOM 1894 N N . ARG A 1 234 ? -20.115 -3.211 27.851 1.00 90.88 234 ARG A N 1
ATOM 1895 C CA . ARG A 1 234 ? -19.905 -3.878 29.143 1.00 90.88 234 ARG A CA 1
ATOM 1896 C C . ARG A 1 234 ? -20.320 -5.328 29.028 1.00 90.88 234 ARG A C 1
ATOM 1898 O O . ARG A 1 234 ? -21.472 -5.625 28.721 1.00 90.88 234 ARG A O 1
ATOM 1905 N N . PHE A 1 235 ? -19.357 -6.209 29.226 1.00 88.06 235 PHE A N 1
ATOM 1906 C CA . PHE A 1 235 ? -19.580 -7.637 29.163 1.00 88.06 235 PHE A CA 1
ATOM 1907 C C . PHE A 1 235 ? -19.896 -8.141 30.572 1.00 88.06 235 PHE A C 1
ATOM 1909 O O . PHE A 1 235 ? -19.122 -7.843 31.494 1.00 88.06 235 PHE A O 1
ATOM 1916 N N . PRO A 1 236 ? -20.998 -8.894 30.733 1.00 80.06 236 PRO A N 1
ATOM 1917 C CA . PRO A 1 236 ? -21.302 -9.539 31.999 1.00 80.06 236 PRO A CA 1
ATOM 1918 C C . PRO A 1 236 ? -20.207 -10.562 32.347 1.00 80.06 236 PRO A C 1
ATOM 1920 O O . PRO A 1 236 ? -19.452 -10.983 31.457 1.00 80.06 236 PRO A O 1
ATOM 1923 N N . PRO A 1 237 ? -20.093 -10.977 33.621 1.00 72.44 237 PRO A N 1
ATOM 1924 C CA . PRO A 1 237 ? -19.235 -12.098 33.980 1.00 72.44 237 PRO A CA 1
ATOM 1925 C C . PRO A 1 237 ? -19.607 -13.322 33.133 1.00 72.44 237 PRO A C 1
ATOM 1927 O O . PRO A 1 237 ? -20.776 -13.544 32.816 1.00 72.44 237 PRO A O 1
ATOM 1930 N N . SER A 1 238 ? -18.606 -14.097 32.720 1.00 64.62 238 SER A N 1
ATOM 1931 C CA . SER A 1 238 ? -18.832 -15.312 31.940 1.00 64.62 238 SER A CA 1
ATOM 1932 C C . SER A 1 238 ? -19.732 -16.268 32.721 1.00 64.62 238 SER A C 1
ATOM 1934 O O . SER A 1 238 ? -19.312 -16.790 33.751 1.00 64.62 238 SER A O 1
ATOM 1936 N N . ASN A 1 239 ? -20.943 -16.529 32.224 1.00 48.94 239 ASN A N 1
ATOM 1937 C CA . ASN A 1 239 ? -21.682 -17.717 32.636 1.00 48.94 239 ASN A CA 1
ATOM 1938 C C . ASN A 1 239 ? -20.873 -18.927 32.152 1.00 48.94 239 ASN A C 1
ATOM 1940 O O . ASN A 1 239 ? -20.555 -19.010 30.966 1.00 48.94 239 ASN A O 1
ATOM 1944 N N . GLU A 1 240 ? -20.530 -19.850 33.047 1.00 40.28 240 GLU A N 1
ATOM 1945 C CA . GLU A 1 240 ? -19.768 -21.080 32.765 1.00 40.28 240 GLU A CA 1
ATOM 1946 C C . GLU A 1 240 ? -20.499 -22.092 31.854 1.00 40.28 240 GLU A C 1
ATOM 1948 O O . GLU A 1 240 ? -20.236 -23.289 31.897 1.00 40.28 240 GLU A O 1
ATOM 1953 N N . SER A 1 241 ? -21.421 -21.656 31.003 1.00 32.97 241 SER A N 1
ATOM 1954 C CA . SER A 1 241 ? -22.249 -22.561 30.213 1.00 32.97 241 SER A CA 1
ATOM 1955 C C . SER A 1 241 ? -22.614 -21.955 28.864 1.00 32.97 241 SER A C 1
ATOM 1957 O O . SER A 1 241 ? -23.701 -21.397 28.711 1.00 32.97 241 SER A O 1
ATOM 1959 N N . LEU A 1 242 ? -21.684 -22.088 27.912 1.00 34.09 242 LEU A N 1
ATOM 1960 C CA . LEU A 1 242 ? -21.912 -22.292 26.476 1.00 34.09 242 LEU A CA 1
ATOM 1961 C C . LEU A 1 242 ? -20.770 -23.145 25.908 1.00 34.09 242 LEU A C 1
ATOM 1963 O O . LEU A 1 242 ? -19.595 -22.769 26.126 1.00 34.09 242 LEU A O 1
#

Foldseek 3Di:
DFDWDAAPPPRDTDGPVQDDPRGGVVVVPVVDDDQKDFQAQAWEAEPPQRFTDAPHTAHPVCVVVRRVVRMDGNDPAKAWDDWDWDWDADPNFIKIKIWTWIWGDDPNDIDIDIDIHIHTHHYDHDPANVCVVVVHAQEKEWEAEPDPDDDPCLVVLLCVLCVVCVNRVVWDWDWDDQPPRGTTITGIRDVVSVVVSVVSCCVPQVFDKDKDWDFDAAPPVVRDTRIRMYIYGYGYPDDPDD

Sequence (242 aa):
MVLKLMCPKCGRQVKKEDFLGKVCKVCFEEQNPEPMTLKISSIPLCTNCGKIYGHKWLPRKQIWDVIKSNIQFSQDNLYLISYTLKDIIMSGRQGVQANIRYYYKHGGKKIVKTFSKSLFLKTTTCPICGKIKGNYHEAIIQIRYEGKEEPKGVWKLIEQTIRPYEEDNTIAIQDKGYLKTGGYDLNITLKTIANTIVKNLRNAFQPEYKISHRLVGFDMPASKKKYKTTYLLRFPPSNESL

pLDDT: mean 84.89, std 11.69, range [32.97, 97.44]

Secondary structure (DSSP, 8-state):
---EEE-TTT--EEEGGGEETTEEHHHHHHHS--SEEES-SEEEEETTT--EESSSEE-GGGHHHHHHTTEEESSSSEEEEEEEEEEEEETTEEEEEEEEEEEEEETTEEEEEEEEEEEEEEEE--HHHHHHHTT--SEEEEEEESSSSPPTTHHHHHHHHHHHHHHTT---EEE----TTS-EEEEES-HHHHHHHHHHHHHHH-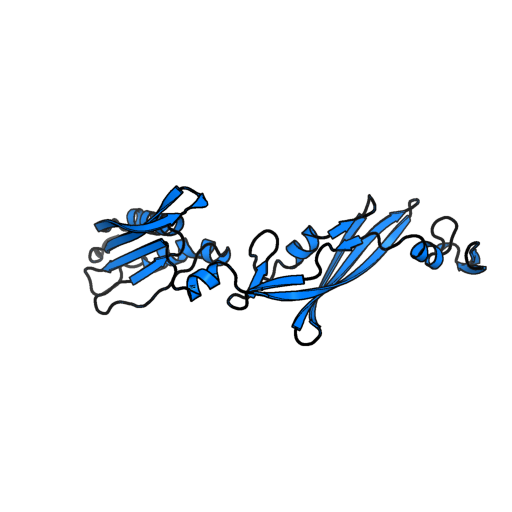-EEEEEEEEEEEETTTTEEEEEEEEEEEEPP--S--

Radius of gyration: 29.3 Å; chains: 1; bounding box: 56×45×83 Å